Protein AF-A0A1B6I801-F1 (afdb_monomer)

InterPro domains:
  IPR014929 E2 binding [PF08825] (109-192)
  IPR014929 E2 binding [SM01181] (104-193)
  IPR023318 Ubiquitin activating enzyme, alpha domain superfamily [G3DSA:1.10.10.520] (1-39)
  IPR035985 Ubiquitin-activating enzyme-like [SSF69572] (1-185)

Nearest PDB structures (foldseek):
  3dbr-assembly3_D  TM=9.521E-01  e=1.495E-25  Homo sapiens
  3dbl-assembly3_F  TM=9.366E-01  e=3.052E-25  Homo sapiens
  3dbh-assembly4_F  TM=9.337E-01  e=3.367E-24  Homo sapiens
  2nvu-assembly1_B  TM=5.259E-01  e=6.430E-26  Homo sapiens
  1y8x-assembly1_B  TM=9.721E-01  e=3.302E-11  Homo sapiens

Organism: NCBI:txid320908

Solvent-accessible surface area (backbone atoms only — not comparable to full-atom values): 12030 Å² total; per-residue (Å²): 103,79,86,40,68,68,50,48,50,53,52,37,54,55,51,45,57,54,27,56,78,70,75,50,80,85,82,40,67,68,55,46,53,33,62,71,58,65,62,75,91,83,59,70,66,66,54,49,53,53,50,52,54,52,52,50,41,51,51,22,64,76,65,64,78,50,85,62,79,58,86,42,75,48,79,48,67,91,77,67,83,43,74,51,72,50,70,74,79,84,63,76,83,34,84,85,82,34,91,66,77,37,77,45,77,37,78,43,53,71,46,31,45,45,59,55,51,49,48,42,35,69,36,87,89,62,56,33,81,61,65,21,37,31,32,66,49,95,89,38,84,42,78,50,35,38,73,88,44,68,79,51,21,68,74,18,55,70,45,38,76,34,26,36,45,80,74,62,52,51,71,71,36,55,34,40,38,37,32,89,80,41,99,63,71,40,54,29,33,33,37,53,46,54,81,76,60,62,66,63,77,80,107

Sequence (203 aa):
DGDDPNHINWIYEKSFERASQFNISGVTYRLVQGVVKNIIPAVSSTNAVIAAACTTEVFKIATSC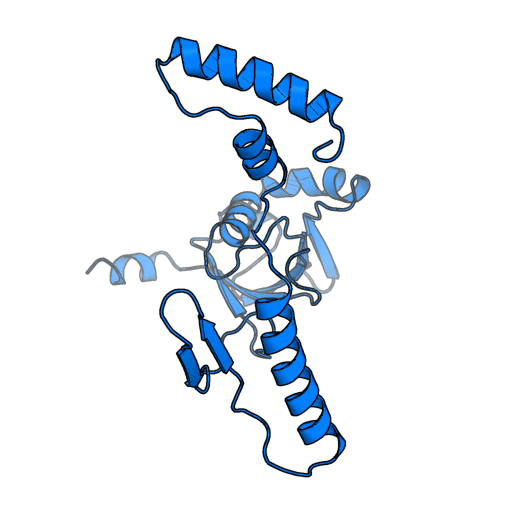CMPINNYMVFNDVDGIYTYTYGAEKKEDCLACSQVPKCLEVSSGEIKLQELIDHLCEDAKYQMRSPGITAIINGKNRTLYLPHVASIEERTRENLKKSLVELGLKSGSEIMVADQTTPSTIVFNLKFKCESDIKMVEA

Foldseek 3Di:
DLPDPVVLVVQLVVVVVVCVVVVHDDRDSVVSSCVVVVDDDDDVVVVVVVVVLVVVQVVCVVPVPDDHAQPDKDWDPPPHTDMDGDRDDDDCQQQAPHPDAAADEDAAQQDFLLVVQVCQCPDPRRVFDGKWKWFQAPNDIDGQADDPDVVRRVVNVVSRGGGNVRVRDDQQTWMWIDGPVYPHTHIHGYHHDDPVVVVVVVD

Mean predicted aligned error: 7.9 Å

Radius of gyration: 24.62 Å; Cα contacts (8 Å, |Δi|>4): 252; chains: 1; bounding box: 50×64×60 Å

Structure (mmCIF, N/CA/C/O backbone):
data_AF-A0A1B6I801-F1
#
_entry.id   AF-A0A1B6I801-F1
#
loop_
_atom_site.group_PDB
_atom_site.id
_atom_site.type_symbol
_atom_site.label_atom_id
_atom_site.label_alt_id
_atom_site.label_comp_id
_atom_site.label_asym_id
_atom_site.label_entity_id
_atom_site.label_seq_id
_atom_site.pdbx_PDB_ins_code
_atom_site.Cartn_x
_atom_site.Cartn_y
_atom_site.Cartn_z
_atom_site.occupancy
_atom_site.B_iso_or_equiv
_atom_site.auth_seq_id
_atom_site.auth_comp_id
_atom_site.auth_asym_id
_atom_site.auth_atom_id
_atom_site.pdbx_PDB_model_num
ATOM 1 N N . ASP A 1 1 ? -8.368 14.976 -13.966 1.00 91.19 1 ASP A N 1
ATOM 2 C CA . ASP A 1 1 ? -8.148 13.563 -14.322 1.00 91.19 1 ASP A CA 1
ATOM 3 C C . ASP A 1 1 ? -6.684 13.392 -14.710 1.00 91.19 1 ASP A C 1
ATOM 5 O O . ASP A 1 1 ? -6.176 14.247 -15.424 1.00 91.19 1 ASP A O 1
ATOM 9 N N . GLY A 1 2 ? -6.005 12.369 -14.187 1.00 93.06 2 GLY A N 1
ATOM 10 C CA . GLY A 1 2 ? -4.599 12.095 -14.490 1.00 93.06 2 GLY A CA 1
ATOM 11 C C . GLY A 1 2 ? -4.377 11.474 -15.874 1.00 93.06 2 GLY A C 1
ATOM 12 O O . GLY A 1 2 ? -3.254 11.503 -16.368 1.00 93.06 2 GLY A O 1
ATOM 13 N N . ASP A 1 3 ? -5.428 10.938 -16.499 1.00 94.44 3 ASP A N 1
ATOM 14 C CA . ASP A 1 3 ? -5.373 10.311 -17.825 1.00 94.44 3 ASP A CA 1
ATOM 15 C C . ASP A 1 3 ? -5.801 11.243 -18.969 1.00 94.44 3 ASP A C 1
ATOM 17 O O . ASP A 1 3 ? -5.616 10.911 -20.139 1.00 94.44 3 ASP A O 1
ATOM 21 N N . ASP A 1 4 ? -6.325 12.428 -18.650 1.00 97.12 4 ASP A N 1
ATOM 22 C CA . ASP A 1 4 ? -6.722 13.431 -19.639 1.00 97.12 4 ASP A CA 1
ATOM 23 C C . ASP A 1 4 ? -5.521 14.314 -20.037 1.00 97.12 4 ASP A C 1
ATOM 25 O O . ASP A 1 4 ? -4.990 15.051 -19.192 1.00 97.12 4 ASP A O 1
ATOM 29 N N . PRO A 1 5 ? -5.107 14.312 -21.320 1.00 96.06 5 PRO A N 1
ATOM 30 C CA . PRO A 1 5 ? -3.990 15.124 -21.793 1.00 96.06 5 PRO A CA 1
ATOM 31 C C . PRO A 1 5 ? -4.165 16.628 -21.547 1.00 96.06 5 PRO A C 1
ATOM 33 O O . PRO A 1 5 ? -3.183 17.316 -21.272 1.00 96.06 5 PRO A O 1
ATOM 36 N N . ASN A 1 6 ? -5.395 17.150 -21.603 1.00 97.25 6 ASN A N 1
ATOM 37 C CA . ASN A 1 6 ? -5.658 18.574 -21.391 1.00 97.25 6 ASN A CA 1
ATOM 38 C C . ASN A 1 6 ? -5.431 18.964 -19.927 1.00 97.25 6 ASN A C 1
ATOM 40 O O . ASN A 1 6 ? -4.827 20.001 -19.647 1.00 97.25 6 ASN A O 1
ATOM 44 N N . HIS A 1 7 ? -5.866 18.116 -18.988 1.00 97.81 7 HIS A N 1
ATOM 45 C CA . HIS A 1 7 ? -5.621 18.328 -17.562 1.00 97.81 7 HIS A CA 1
ATOM 46 C C . HIS A 1 7 ? -4.124 18.285 -17.242 1.00 97.81 7 HIS A C 1
ATOM 48 O O . HIS A 1 7 ? -3.626 19.163 -16.538 1.00 97.81 7 HIS A O 1
ATOM 54 N N . ILE A 1 8 ? -3.390 17.307 -17.783 1.00 97.69 8 ILE A N 1
ATOM 55 C CA . ILE A 1 8 ? -1.941 17.209 -17.562 1.00 97.69 8 ILE A CA 1
ATOM 56 C C . ILE A 1 8 ? -1.204 18.397 -18.185 1.00 97.69 8 ILE A C 1
ATOM 58 O O . ILE A 1 8 ? -0.306 18.944 -17.545 1.00 97.69 8 ILE A O 1
ATOM 62 N N . ASN A 1 9 ? -1.605 18.844 -19.380 1.00 97.50 9 ASN A N 1
ATOM 63 C CA . ASN A 1 9 ? -1.005 20.018 -20.009 1.00 97.50 9 ASN A CA 1
ATOM 64 C C . ASN A 1 9 ? -1.200 21.283 -19.159 1.00 97.50 9 ASN A C 1
ATOM 66 O O . ASN A 1 9 ? -0.238 22.001 -18.895 1.00 97.50 9 ASN A O 1
ATOM 70 N N . TRP A 1 10 ? -2.412 21.507 -18.647 1.00 98.25 10 TRP A N 1
ATOM 71 C CA . TRP A 1 10 ? -2.687 22.640 -17.761 1.00 98.25 10 TRP A CA 1
ATOM 72 C C . TRP A 1 10 ? -1.845 22.597 -16.473 1.00 98.25 10 TRP A C 1
ATOM 74 O O . TRP A 1 10 ? -1.261 23.605 -16.070 1.00 98.25 10 TRP A O 1
ATOM 84 N N . ILE A 1 11 ? -1.727 21.421 -15.838 1.00 97.81 11 ILE A N 1
ATOM 85 C CA . ILE A 1 11 ? -0.894 21.247 -14.635 1.00 97.81 11 ILE A CA 1
ATOM 86 C C . ILE A 1 11 ? 0.580 21.502 -14.961 1.00 97.81 11 ILE A C 1
ATOM 88 O O . ILE A 1 11 ? 1.284 22.118 -14.158 1.00 97.81 11 ILE A O 1
ATOM 92 N N . TYR A 1 12 ? 1.055 21.051 -16.122 1.00 97.88 12 TYR A N 1
ATOM 93 C CA . TYR A 1 12 ? 2.424 21.280 -16.569 1.00 97.88 12 TYR A CA 1
ATOM 94 C C . TYR A 1 12 ? 2.727 22.774 -16.725 1.00 97.88 12 TYR A C 1
ATOM 96 O O . TYR A 1 12 ? 3.699 23.247 -16.135 1.00 97.88 12 TYR A O 1
ATOM 104 N N . GLU A 1 13 ? 1.870 23.524 -17.422 1.00 97.69 13 GLU A N 1
ATOM 105 C CA . GLU A 1 13 ? 2.025 24.974 -17.607 1.00 97.69 13 GLU A CA 1
ATOM 106 C C . GLU A 1 13 ? 2.100 25.709 -16.261 1.00 97.69 13 GLU A C 1
ATOM 108 O O . GLU A 1 13 ? 3.033 26.478 -16.013 1.00 97.69 13 GLU A O 1
ATOM 113 N N . LYS A 1 14 ? 1.181 25.409 -15.334 1.00 98.00 14 LYS A N 1
ATOM 114 C CA . LYS A 1 14 ? 1.164 26.042 -14.005 1.00 98.00 14 LYS A CA 1
ATOM 115 C C . LYS A 1 14 ? 2.324 25.630 -13.112 1.00 98.00 14 LYS A C 1
ATOM 117 O O . LYS A 1 14 ? 2.853 26.462 -12.372 1.00 98.00 14 LYS A O 1
ATOM 122 N N . SER A 1 15 ? 2.771 24.384 -13.216 1.00 97.94 15 SER A N 1
ATOM 123 C CA . SER A 1 15 ? 3.962 23.913 -12.508 1.00 97.94 15 SER A CA 1
ATOM 124 C C . SER A 1 15 ? 5.225 24.600 -13.028 1.00 97.94 15 SER A C 1
ATOM 126 O O . SER A 1 15 ? 6.089 24.959 -12.232 1.00 97.94 15 SER A O 1
ATOM 128 N N . PHE A 1 16 ? 5.325 24.834 -14.340 1.00 97.19 16 PHE A N 1
ATOM 129 C CA . PHE A 1 16 ? 6.456 25.522 -14.962 1.00 97.19 16 PHE A CA 1
ATOM 130 C C . PHE A 1 16 ? 6.517 27.007 -14.576 1.00 97.19 16 PHE A C 1
ATOM 132 O O . PHE A 1 16 ? 7.579 27.499 -14.184 1.00 97.19 16 PHE A O 1
ATOM 139 N N . GLU A 1 17 ? 5.379 27.711 -14.613 1.00 97.44 17 GLU A N 1
ATOM 140 C CA . GLU A 1 17 ? 5.266 29.094 -14.125 1.00 97.44 17 GLU A CA 1
ATOM 141 C C . GLU A 1 17 ? 5.725 29.194 -12.662 1.00 97.44 17 GLU A C 1
ATOM 143 O O . GLU A 1 17 ? 6.560 30.034 -12.314 1.00 97.44 17 GLU A O 1
ATOM 148 N N . ARG A 1 18 ? 5.225 28.297 -11.800 1.00 97.88 18 ARG A N 1
ATOM 149 C CA . ARG A 1 18 ? 5.587 28.265 -10.380 1.00 97.88 18 ARG A CA 1
ATOM 150 C C . ARG A 1 18 ? 7.061 27.941 -10.168 1.00 97.88 18 ARG A C 1
ATOM 152 O O . ARG A 1 18 ? 7.699 28.591 -9.352 1.00 97.88 18 ARG A O 1
ATOM 159 N N . ALA A 1 19 ? 7.613 26.968 -10.883 1.00 97.75 19 ALA A N 1
ATOM 160 C CA . ALA A 1 19 ? 9.020 26.602 -10.760 1.00 97.75 19 ALA A CA 1
ATOM 161 C C . ALA A 1 19 ? 9.943 27.760 -11.172 1.00 97.75 19 ALA A C 1
ATOM 163 O O . ALA A 1 19 ? 10.919 28.043 -10.478 1.00 97.75 19 ALA A O 1
ATOM 164 N N . SER A 1 20 ? 9.568 28.502 -12.217 1.00 96.69 20 SER A N 1
ATOM 165 C CA . SER A 1 20 ? 10.300 29.684 -12.687 1.00 96.69 20 SER A CA 1
ATOM 166 C C . SER A 1 20 ? 10.363 30.793 -11.631 1.00 96.69 20 SER A C 1
ATOM 168 O O . SER A 1 20 ? 11.413 31.400 -11.450 1.00 96.69 20 SER A O 1
ATOM 170 N N . GLN A 1 21 ? 9.285 31.016 -10.868 1.00 98.06 21 GLN A N 1
ATOM 171 C CA . GLN A 1 21 ? 9.270 31.994 -9.765 1.00 98.06 21 GLN A CA 1
ATOM 172 C C . GLN A 1 21 ? 10.292 31.677 -8.658 1.00 98.06 21 GLN A C 1
ATOM 174 O O . GLN A 1 21 ? 10.741 32.585 -7.964 1.00 98.06 21 GLN A O 1
ATOM 179 N N . PHE A 1 22 ? 10.647 30.401 -8.483 1.00 97.94 22 PHE A N 1
ATOM 180 C CA . PHE A 1 22 ? 11.567 29.925 -7.443 1.00 97.94 22 PHE A CA 1
ATOM 181 C C . PHE A 1 22 ? 12.919 29.485 -8.016 1.00 97.94 22 PHE A C 1
ATOM 183 O O . PHE A 1 22 ? 13.723 28.909 -7.288 1.00 97.94 22 PHE A O 1
ATOM 190 N N . ASN A 1 23 ? 1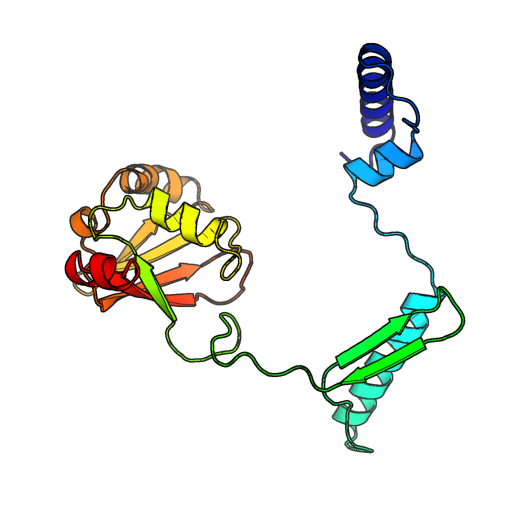3.185 29.753 -9.302 1.00 97.25 23 ASN A N 1
ATOM 191 C CA . ASN A 1 23 ? 14.389 29.310 -10.012 1.00 97.25 23 ASN A CA 1
ATOM 192 C C . ASN A 1 23 ? 14.630 27.787 -9.928 1.00 97.25 23 ASN A C 1
ATOM 194 O O . ASN A 1 23 ? 15.768 27.331 -9.832 1.00 97.25 23 ASN A O 1
ATOM 198 N N . ILE A 1 24 ? 13.557 26.991 -9.969 1.00 97.81 24 ILE A N 1
ATOM 199 C CA . ILE A 1 24 ? 13.615 25.525 -9.982 1.00 97.81 24 ILE A CA 1
ATOM 200 C C . ILE A 1 24 ? 13.570 25.046 -11.437 1.00 97.81 24 ILE A C 1
ATOM 202 O O . ILE A 1 24 ? 12.643 25.366 -12.180 1.00 97.81 24 ILE A O 1
ATOM 206 N N . SER A 1 25 ? 14.565 24.264 -11.851 1.00 96.19 25 SER A N 1
ATOM 207 C CA . SER A 1 25 ? 14.645 23.662 -13.187 1.00 96.19 25 SER A CA 1
ATOM 208 C C . SER A 1 25 ? 14.201 22.191 -13.179 1.00 96.19 25 SER A C 1
ATOM 210 O O . SER A 1 25 ? 14.003 21.586 -12.128 1.00 96.19 25 SER A O 1
ATOM 212 N N . GLY A 1 26 ? 14.019 21.601 -14.366 1.00 95.25 26 GLY A N 1
ATOM 213 C CA . GLY A 1 26 ? 13.717 20.168 -14.512 1.00 95.25 26 GLY A CA 1
ATOM 214 C C . GLY A 1 26 ? 12.230 19.800 -14.574 1.00 95.25 26 GLY A C 1
ATOM 215 O O . GLY A 1 26 ? 11.903 18.617 -14.675 1.00 95.25 26 GLY A O 1
ATOM 216 N N . VAL A 1 27 ? 11.318 20.779 -14.578 1.00 97.00 27 VAL A N 1
ATOM 217 C CA . VAL A 1 27 ? 9.890 20.522 -14.823 1.00 97.00 27 VAL A CA 1
ATOM 218 C C . VAL A 1 27 ? 9.691 20.109 -16.281 1.00 97.00 27 VAL A C 1
ATOM 220 O O . VAL A 1 27 ? 9.901 20.898 -17.197 1.00 97.00 27 VAL A O 1
ATOM 223 N N . THR A 1 28 ? 9.275 18.863 -16.500 1.00 97.25 28 THR A N 1
ATOM 224 C CA . THR A 1 28 ? 8.958 18.313 -17.827 1.00 97.25 28 THR A CA 1
ATOM 225 C C . THR A 1 28 ? 7.565 17.701 -17.821 1.00 97.25 28 THR A C 1
ATOM 227 O O . THR A 1 28 ? 7.094 17.248 -16.778 1.00 97.25 28 THR A O 1
ATOM 230 N N . TYR A 1 29 ? 6.921 17.614 -18.988 1.00 96.81 29 TYR A N 1
ATOM 231 C CA . TYR A 1 29 ? 5.619 16.951 -19.122 1.00 96.81 29 TYR A CA 1
ATOM 232 C C . TYR A 1 29 ? 5.649 15.509 -18.581 1.00 96.81 29 TYR A C 1
ATOM 234 O O . TYR A 1 29 ? 4.765 15.102 -17.832 1.00 96.81 29 TYR A O 1
ATOM 242 N N . ARG A 1 30 ? 6.721 14.753 -18.876 1.00 97.12 30 ARG A N 1
ATOM 243 C CA . ARG A 1 30 ? 6.923 13.386 -18.363 1.00 97.12 30 ARG A CA 1
ATOM 244 C C . ARG A 1 30 ? 7.013 13.347 -16.835 1.00 97.12 30 ARG A C 1
ATOM 246 O O . ARG A 1 30 ? 6.431 12.450 -16.231 1.00 97.12 30 ARG A O 1
ATOM 253 N N . LEU A 1 31 ? 7.728 14.291 -16.218 1.00 97.31 31 LEU A N 1
ATOM 254 C CA . LEU A 1 31 ? 7.821 14.384 -14.760 1.00 97.31 31 LEU A CA 1
ATOM 255 C C . LEU A 1 31 ? 6.457 14.716 -14.146 1.00 97.31 31 LEU A C 1
ATOM 257 O O . LEU A 1 31 ? 6.049 14.051 -13.202 1.00 97.31 31 LEU A O 1
ATOM 261 N N . VAL A 1 32 ? 5.729 15.681 -14.713 1.00 97.44 32 VAL A N 1
ATOM 262 C CA . VAL A 1 32 ? 4.384 16.057 -14.246 1.00 97.44 32 VAL A CA 1
ATOM 263 C C . VAL A 1 32 ? 3.423 14.877 -14.345 1.00 97.44 32 VAL A C 1
ATOM 265 O O . VAL A 1 32 ? 2.743 14.567 -13.373 1.00 97.44 32 VAL A O 1
ATOM 268 N N . GLN A 1 33 ? 3.420 14.158 -15.468 1.00 96.69 33 GLN A N 1
ATOM 269 C CA . GLN A 1 33 ? 2.613 12.949 -15.622 1.00 96.69 33 GLN A CA 1
ATOM 270 C C . GLN A 1 33 ? 3.004 11.872 -14.595 1.00 96.69 33 GLN A C 1
ATOM 272 O O . GLN A 1 33 ? 2.133 11.233 -14.006 1.00 96.69 33 GLN A O 1
ATOM 277 N N . GLY A 1 34 ? 4.309 11.693 -14.357 1.00 96.88 34 GLY A N 1
ATOM 278 C CA . GLY A 1 34 ? 4.845 10.786 -13.342 1.00 96.88 34 GLY A CA 1
ATOM 279 C C . GLY A 1 34 ? 4.356 11.114 -11.932 1.00 96.88 34 GLY A C 1
ATOM 280 O O . GLY A 1 34 ? 3.891 10.219 -11.232 1.00 96.88 34 GLY A O 1
ATOM 281 N N . VAL A 1 35 ? 4.404 12.393 -11.553 1.00 97.12 35 VAL A N 1
ATOM 282 C CA . VAL A 1 35 ? 3.977 12.897 -10.240 1.00 97.12 35 VAL A CA 1
ATOM 283 C C . VAL A 1 35 ? 2.460 12.804 -10.070 1.00 97.12 35 VAL A C 1
ATOM 285 O O . VAL A 1 35 ? 1.997 12.264 -9.072 1.00 97.12 35 VAL A O 1
ATOM 288 N N . VAL A 1 36 ? 1.670 13.273 -11.042 1.00 97.25 36 VAL A N 1
ATOM 289 C CA . VAL A 1 36 ? 0.197 13.295 -10.940 1.00 97.25 36 VAL A CA 1
ATOM 290 C C . VAL A 1 36 ? -0.382 11.885 -10.831 1.00 97.25 36 VAL A C 1
ATOM 292 O O . VAL A 1 36 ? -1.312 11.657 -10.060 1.00 97.25 36 VAL A O 1
ATOM 295 N N . LYS A 1 37 ? 0.162 10.930 -11.593 1.00 96.62 37 LYS A N 1
ATOM 296 C CA . LYS A 1 37 ? -0.338 9.550 -11.627 1.00 96.62 37 LYS A CA 1
ATOM 297 C C . LYS A 1 37 ? 0.386 8.601 -10.668 1.00 96.62 37 LYS A C 1
ATOM 299 O O . LYS A 1 37 ? 0.028 7.428 -10.635 1.00 96.62 37 LYS A O 1
ATOM 304 N N . ASN A 1 38 ? 1.405 9.064 -9.939 1.00 96.62 38 ASN A N 1
ATOM 305 C CA . ASN A 1 38 ? 2.316 8.207 -9.169 1.00 96.62 38 ASN A CA 1
ATOM 306 C C . ASN A 1 38 ? 2.833 7.010 -10.000 1.00 96.62 38 ASN A C 1
ATOM 308 O O . ASN A 1 38 ? 2.726 5.855 -9.589 1.00 96.62 38 ASN A O 1
ATOM 312 N N . ILE A 1 39 ? 3.336 7.274 -11.215 1.00 96.62 39 ILE A N 1
ATOM 313 C CA . ILE A 1 39 ? 3.738 6.219 -12.164 1.00 96.62 39 ILE A CA 1
ATOM 314 C C . ILE A 1 39 ? 4.898 5.396 -11.595 1.00 96.62 39 ILE A C 1
ATOM 316 O O . ILE A 1 39 ? 5.977 5.932 -11.347 1.00 96.62 39 ILE A O 1
ATOM 320 N N . ILE A 1 40 ? 4.706 4.079 -11.510 1.00 96.25 40 ILE A N 1
ATOM 321 C CA . ILE A 1 40 ? 5.773 3.102 -11.267 1.00 96.25 40 ILE A CA 1
ATOM 322 C C . ILE A 1 40 ? 6.307 2.637 -12.634 1.00 96.25 40 ILE A C 1
ATOM 324 O O . ILE A 1 40 ? 5.529 2.098 -13.427 1.00 96.25 40 ILE A O 1
ATOM 328 N N . PRO A 1 41 ? 7.597 2.852 -12.963 1.00 96.12 41 PRO A N 1
ATOM 329 C CA . PRO A 1 41 ?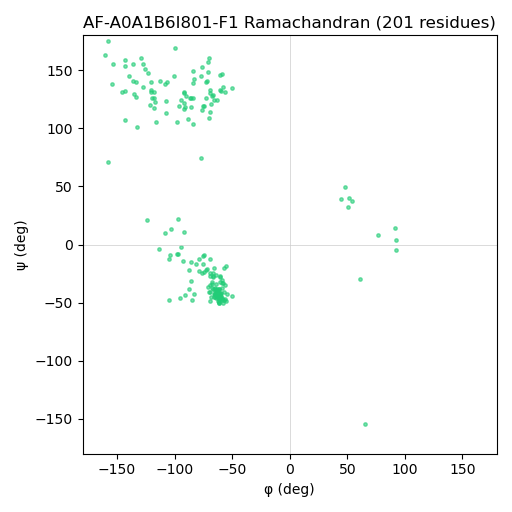 8.182 2.342 -14.200 1.00 96.12 41 PRO A CA 1
ATOM 330 C C . PRO A 1 41 ? 8.061 0.817 -14.287 1.00 96.12 41 PRO A C 1
ATOM 332 O O . PRO A 1 41 ? 8.342 0.119 -13.316 1.00 96.12 41 PRO A O 1
ATOM 335 N N . ALA A 1 42 ? 7.668 0.300 -15.451 1.00 95.50 42 ALA A N 1
ATOM 336 C CA . ALA A 1 42 ? 7.430 -1.126 -15.648 1.00 95.50 42 ALA A CA 1
ATOM 337 C C . ALA A 1 42 ? 7.944 -1.605 -17.011 1.00 95.50 42 ALA A C 1
ATOM 339 O O . ALA A 1 42 ? 7.851 -0.889 -18.010 1.00 95.50 42 ALA A O 1
ATOM 340 N N . VAL A 1 43 ? 8.448 -2.840 -17.043 1.00 96.88 43 VAL A N 1
ATOM 341 C CA . VAL A 1 43 ? 8.898 -3.555 -18.247 1.00 96.88 43 VAL A CA 1
ATOM 342 C C . VAL A 1 43 ? 8.400 -5.002 -18.212 1.00 96.88 43 VAL A C 1
ATOM 344 O O . VAL A 1 43 ? 8.118 -5.553 -17.147 1.00 96.88 43 VAL A O 1
ATOM 347 N N . SER A 1 44 ? 8.262 -5.634 -19.381 1.00 97.75 44 SER A N 1
ATOM 348 C CA . SER A 1 44 ? 7.685 -6.982 -19.480 1.00 97.75 44 SER A CA 1
ATOM 349 C C . SER A 1 44 ? 8.554 -8.070 -18.846 1.00 97.75 44 SER A C 1
ATOM 351 O O . SER A 1 44 ? 8.009 -9.032 -18.311 1.00 97.75 44 SER A O 1
ATOM 353 N N . SER A 1 45 ? 9.881 -7.924 -18.874 1.00 97.50 45 SER A N 1
ATOM 354 C CA . SER A 1 45 ? 10.835 -8.912 -18.356 1.00 97.50 45 SER A CA 1
ATOM 355 C C . SER A 1 45 ? 10.660 -9.160 -16.857 1.00 97.50 45 SER A C 1
ATOM 357 O O . SER A 1 45 ? 10.486 -10.306 -16.451 1.00 97.50 45 SER A O 1
ATOM 359 N N . THR A 1 46 ? 10.622 -8.101 -16.043 1.00 97.69 46 THR A N 1
ATOM 360 C CA . THR A 1 46 ? 10.437 -8.204 -14.587 1.00 97.69 46 THR A CA 1
ATOM 361 C C . THR A 1 46 ? 9.102 -8.872 -14.250 1.00 97.69 46 THR A C 1
ATOM 363 O O . THR A 1 46 ? 9.053 -9.791 -13.435 1.00 97.69 46 THR A O 1
ATOM 366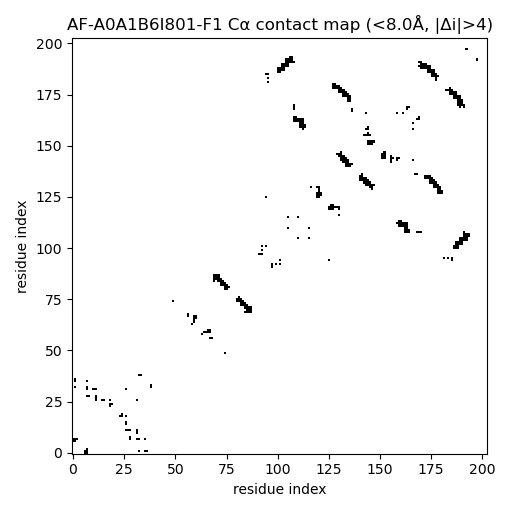 N N . ASN A 1 47 ? 8.024 -8.491 -14.946 1.00 98.00 47 ASN A N 1
ATOM 367 C CA . ASN A 1 47 ? 6.709 -9.111 -14.765 1.00 98.00 47 ASN A CA 1
ATOM 368 C C . ASN A 1 47 ? 6.709 -10.595 -15.157 1.00 98.00 47 ASN A C 1
ATOM 370 O O . ASN A 1 47 ? 6.091 -11.405 -14.469 1.00 98.00 47 ASN A O 1
ATOM 374 N N . ALA A 1 48 ? 7.412 -10.967 -16.230 1.00 98.38 48 ALA A N 1
ATOM 375 C CA . ALA A 1 48 ? 7.518 -12.354 -16.670 1.00 98.38 48 ALA A CA 1
ATOM 376 C C . ALA A 1 48 ? 8.262 -13.230 -15.649 1.00 98.38 48 ALA A C 1
ATOM 378 O O . ALA A 1 48 ? 7.802 -14.332 -15.355 1.00 98.38 48 ALA A O 1
ATOM 379 N N . VAL A 1 49 ? 9.364 -12.739 -15.069 1.00 98.06 49 VAL A N 1
ATOM 380 C CA . VAL A 1 49 ? 10.129 -13.472 -14.044 1.00 98.06 49 VAL A CA 1
ATOM 381 C C . VAL A 1 49 ? 9.280 -13.722 -12.796 1.00 98.06 49 VAL A C 1
ATOM 383 O O . VAL A 1 49 ? 9.187 -14.861 -12.334 1.00 98.06 49 VAL A O 1
ATOM 386 N N . ILE A 1 50 ? 8.609 -12.688 -12.279 1.00 98.19 50 ILE A N 1
ATOM 387 C CA . ILE A 1 50 ? 7.753 -12.822 -11.092 1.00 98.19 50 ILE A CA 1
ATOM 388 C C . ILE A 1 50 ? 6.552 -13.733 -11.378 1.00 98.19 50 ILE A C 1
ATOM 390 O O . ILE A 1 50 ? 6.260 -14.630 -10.588 1.00 98.19 50 ILE A O 1
ATOM 394 N N . ALA A 1 51 ? 5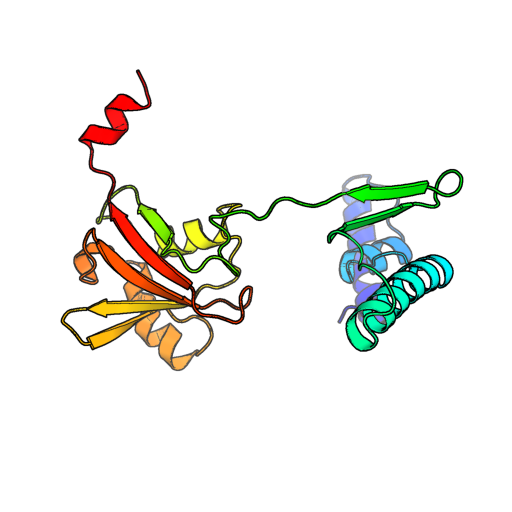.894 -13.578 -12.531 1.00 98.50 51 ALA A N 1
ATOM 395 C CA . ALA A 1 51 ? 4.769 -14.430 -12.913 1.00 98.50 51 ALA A CA 1
ATOM 396 C C . ALA A 1 51 ? 5.174 -15.906 -13.057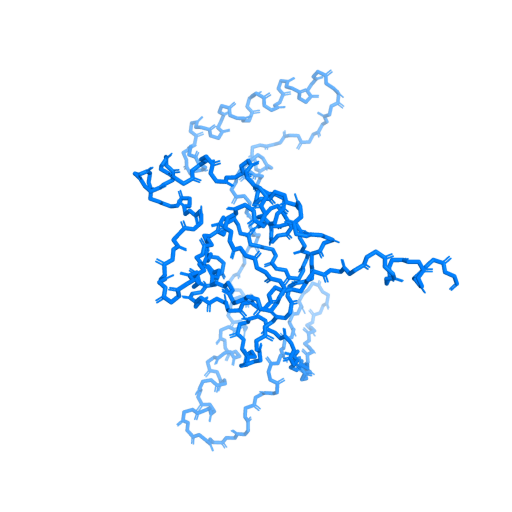 1.00 98.50 51 ALA A C 1
ATOM 398 O O . ALA A 1 51 ? 4.427 -16.792 -12.631 1.00 98.50 51 ALA A O 1
ATOM 399 N N . ALA A 1 52 ? 6.358 -16.185 -13.613 1.00 98.50 52 ALA A N 1
ATOM 400 C CA . ALA A 1 52 ? 6.892 -17.539 -13.720 1.00 98.50 52 ALA A CA 1
ATOM 401 C C . ALA A 1 52 ? 7.144 -18.165 -12.338 1.00 98.50 52 ALA A C 1
ATOM 403 O O . ALA A 1 52 ? 6.750 -19.312 -12.109 1.00 98.50 52 ALA A O 1
ATOM 404 N N . ALA A 1 53 ? 7.730 -17.410 -11.401 1.00 97.69 53 ALA A N 1
ATOM 405 C CA . ALA A 1 53 ? 7.932 -17.859 -10.025 1.00 97.69 53 ALA A CA 1
ATOM 406 C C . ALA A 1 53 ? 6.590 -18.153 -9.328 1.00 97.69 53 ALA A C 1
ATOM 408 O O . ALA A 1 53 ? 6.392 -19.259 -8.827 1.00 97.69 53 ALA A O 1
ATOM 409 N N . CYS A 1 54 ? 5.625 -17.227 -9.381 1.00 98.25 54 CYS A N 1
ATOM 410 C CA . CYS A 1 54 ? 4.298 -17.427 -8.791 1.00 98.25 54 CYS A CA 1
ATOM 411 C C . CYS A 1 54 ? 3.571 -18.645 -9.380 1.00 98.25 54 CYS A C 1
ATOM 413 O O . CYS A 1 54 ? 3.036 -19.463 -8.635 1.00 98.25 54 CYS A O 1
ATOM 415 N N . THR A 1 55 ? 3.574 -18.798 -10.706 1.00 98.44 55 THR A N 1
ATOM 416 C CA . THR A 1 55 ? 2.902 -19.922 -11.383 1.00 98.44 55 THR A CA 1
ATOM 417 C C . THR A 1 55 ? 3.543 -21.257 -11.014 1.00 98.44 55 THR A C 1
ATOM 419 O O . THR A 1 55 ? 2.844 -22.247 -10.805 1.00 98.44 55 THR A O 1
ATOM 422 N N . THR A 1 56 ? 4.870 -21.276 -10.877 1.00 98.12 56 THR A N 1
ATOM 423 C CA . THR A 1 56 ? 5.605 -22.454 -10.414 1.00 98.12 56 THR A CA 1
ATOM 424 C C . THR A 1 56 ? 5.168 -22.845 -9.003 1.00 98.12 56 THR A C 1
ATOM 426 O O . THR A 1 56 ? 4.841 -24.005 -8.778 1.00 98.12 56 THR A O 1
ATOM 429 N N . GLU A 1 57 ? 5.079 -21.899 -8.064 1.00 98.19 57 GLU A N 1
ATOM 430 C CA . GLU A 1 57 ? 4.619 -22.185 -6.696 1.00 98.19 57 GLU A CA 1
ATOM 431 C C . GLU A 1 57 ? 3.156 -22.644 -6.643 1.00 98.19 57 GLU A C 1
ATOM 433 O O . GLU A 1 57 ? 2.833 -23.587 -5.921 1.00 98.19 57 GLU A O 1
ATOM 438 N N . VAL A 1 58 ? 2.278 -22.062 -7.467 1.00 98.38 58 VAL A N 1
ATOM 439 C CA . VAL A 1 58 ? 0.889 -22.530 -7.612 1.00 98.38 58 VAL A CA 1
ATOM 440 C C . VAL A 1 58 ? 0.850 -23.982 -8.087 1.00 98.38 58 VAL A C 1
ATOM 442 O O . VAL A 1 58 ? 0.109 -24.788 -7.526 1.00 98.38 58 VAL A O 1
ATOM 445 N N . PHE A 1 59 ? 1.669 -24.342 -9.079 1.00 98.44 59 PHE A N 1
ATOM 446 C CA . PHE A 1 59 ? 1.758 -25.716 -9.566 1.00 98.44 59 PHE A CA 1
ATOM 447 C C . PHE A 1 59 ? 2.236 -26.674 -8.468 1.00 98.44 59 PHE A C 1
ATOM 449 O O . PHE A 1 59 ? 1.598 -27.700 -8.236 1.00 98.44 59 PHE A O 1
ATOM 456 N N . LYS A 1 60 ? 3.297 -26.311 -7.732 1.00 98.31 60 LYS A N 1
ATOM 457 C CA . LYS A 1 60 ? 3.809 -27.105 -6.602 1.00 98.31 60 LYS A CA 1
ATOM 458 C C . LYS A 1 60 ? 2.739 -27.360 -5.546 1.00 98.31 60 LYS A C 1
ATOM 460 O O . LYS A 1 60 ? 2.573 -28.501 -5.126 1.00 98.31 60 LYS A O 1
ATOM 465 N N . ILE A 1 61 ? 1.999 -26.322 -5.153 1.00 98.25 61 ILE A N 1
ATOM 466 C CA . ILE A 1 61 ? 0.917 -26.416 -4.164 1.00 98.25 61 ILE A CA 1
ATOM 467 C C . ILE A 1 61 ? -0.217 -27.308 -4.685 1.00 98.25 61 ILE A C 1
ATOM 469 O O . ILE A 1 61 ? -0.682 -28.190 -3.967 1.00 98.25 61 ILE A O 1
ATOM 473 N N . ALA A 1 62 ? -0.645 -27.114 -5.935 1.00 98.38 62 ALA A N 1
ATOM 474 C CA . ALA A 1 62 ? -1.773 -27.840 -6.514 1.00 98.38 62 ALA A CA 1
ATOM 475 C C . ALA A 1 62 ? -1.491 -29.337 -6.706 1.00 98.38 62 ALA A C 1
ATOM 477 O O . ALA A 1 62 ? -2.385 -30.160 -6.517 1.00 98.38 62 ALA A O 1
ATOM 478 N N . THR A 1 63 ? -0.263 -29.702 -7.085 1.00 98.19 63 THR A N 1
ATOM 479 C CA . THR A 1 63 ? 0.085 -31.097 -7.398 1.00 98.19 63 THR A CA 1
ATOM 480 C C . THR A 1 63 ? 0.878 -31.789 -6.298 1.00 98.19 63 THR A C 1
ATOM 482 O O . THR A 1 63 ? 1.136 -32.984 -6.412 1.00 98.19 63 THR A O 1
ATOM 485 N N . SER A 1 64 ? 1.328 -31.056 -5.274 1.00 97.75 64 SER A N 1
ATOM 486 C CA . SER A 1 64 ? 2.250 -31.556 -4.241 1.00 97.75 64 SER A CA 1
ATOM 487 C C . SER A 1 64 ? 3.502 -32.237 -4.824 1.00 97.75 64 SER A C 1
ATOM 489 O O . SER A 1 64 ? 4.024 -33.189 -4.251 1.00 97.75 64 SER A O 1
ATOM 491 N N . CYS A 1 65 ? 3.980 -31.785 -5.994 1.00 97.75 65 CYS A N 1
ATOM 492 C CA . CYS A 1 65 ? 5.087 -32.449 -6.699 1.00 97.75 65 CYS A CA 1
ATOM 493 C C . CYS A 1 65 ? 6.458 -32.160 -6.068 1.00 97.75 65 CYS A C 1
ATOM 495 O O . CYS A 1 65 ? 7.387 -32.951 -6.221 1.00 97.75 65 CYS A O 1
ATOM 497 N N . CYS A 1 66 ? 6.586 -31.043 -5.350 1.00 96.00 66 CYS A N 1
ATOM 498 C CA . CYS A 1 66 ? 7.736 -30.711 -4.519 1.00 96.00 66 CYS A CA 1
ATOM 499 C C . CYS A 1 66 ? 7.353 -29.678 -3.449 1.00 96.00 66 CYS A C 1
ATOM 501 O O . CYS A 1 66 ? 6.226 -29.181 -3.418 1.00 96.00 66 CYS A O 1
ATOM 503 N N . MET A 1 67 ? 8.295 -29.370 -2.554 1.00 96.56 67 MET A N 1
ATOM 504 C CA . MET A 1 67 ? 8.078 -28.393 -1.487 1.00 96.56 67 MET A CA 1
ATOM 505 C C . MET A 1 67 ? 7.963 -26.967 -2.057 1.00 96.56 67 MET A C 1
ATOM 507 O O . MET A 1 67 ? 8.812 -26.573 -2.868 1.00 96.56 67 MET A O 1
ATOM 511 N N . PRO A 1 68 ? 6.954 -26.183 -1.634 1.00 96.81 68 PRO A N 1
ATOM 512 C CA . PRO A 1 68 ? 6.841 -24.781 -2.012 1.00 96.81 68 PRO A CA 1
ATOM 513 C C . PRO A 1 68 ? 7.933 -23.928 -1.349 1.00 96.81 68 PRO A C 1
ATOM 515 O O . PRO A 1 68 ? 8.541 -24.324 -0.351 1.00 96.81 68 PRO A O 1
ATOM 518 N N . ILE A 1 69 ? 8.179 -22.744 -1.905 1.00 95.75 69 ILE A N 1
ATOM 519 C CA . ILE A 1 69 ? 9.116 -21.759 -1.363 1.00 95.75 69 ILE A CA 1
ATOM 520 C C . ILE A 1 69 ? 8.698 -21.313 0.045 1.00 95.75 69 ILE A C 1
ATOM 522 O O . ILE A 1 69 ? 7.514 -21.175 0.357 1.00 95.75 69 ILE A O 1
ATOM 526 N N . ASN A 1 70 ? 9.686 -21.033 0.897 1.00 93.94 70 ASN A N 1
ATOM 527 C CA . ASN A 1 70 ? 9.461 -20.489 2.231 1.00 93.94 70 ASN A CA 1
ATOM 528 C C . ASN A 1 70 ? 9.137 -18.983 2.170 1.00 93.94 70 ASN A C 1
ATOM 530 O O . ASN A 1 70 ? 9.978 -18.153 2.480 1.00 93.94 70 ASN A O 1
ATOM 534 N N . ASN A 1 71 ? 7.918 -18.669 1.733 1.00 94.38 71 ASN A N 1
ATOM 535 C CA . ASN A 1 71 ? 7.192 -17.392 1.778 1.00 94.38 71 ASN A CA 1
ATOM 536 C C . ASN A 1 71 ? 7.751 -16.135 1.067 1.00 94.38 71 ASN A C 1
ATOM 538 O O . ASN A 1 71 ? 6.921 -15.337 0.632 1.00 94.38 71 ASN A O 1
ATOM 542 N N . TYR A 1 72 ? 9.064 -15.936 0.897 1.00 97.62 72 TYR A N 1
ATOM 543 C CA . TYR A 1 72 ? 9.586 -14.695 0.302 1.00 97.62 72 TYR A CA 1
ATOM 544 C C . TYR A 1 72 ? 10.702 -14.914 -0.726 1.00 97.62 72 TYR A C 1
ATOM 546 O O . TYR A 1 72 ? 11.605 -15.736 -0.552 1.00 97.62 72 TYR A O 1
ATOM 554 N N . MET A 1 73 ? 10.656 -14.114 -1.795 1.00 97.38 73 MET A N 1
ATOM 555 C CA . MET A 1 73 ? 11.681 -14.018 -2.833 1.00 97.38 73 MET A CA 1
ATOM 556 C C . MET A 1 73 ? 11.815 -12.566 -3.298 1.00 97.38 73 MET A C 1
ATOM 558 O O . MET A 1 73 ? 10.824 -11.912 -3.612 1.00 97.38 73 MET A O 1
ATOM 562 N N . VAL A 1 74 ? 13.049 -12.080 -3.381 1.00 97.44 74 VAL A N 1
ATOM 563 C CA . VAL A 1 74 ? 13.420 -10.798 -3.990 1.00 97.44 74 VAL A CA 1
ATOM 564 C C . VAL A 1 74 ? 14.107 -11.074 -5.322 1.00 97.44 74 VAL A C 1
ATOM 566 O O . VAL A 1 74 ? 14.916 -11.997 -5.414 1.00 97.44 74 VAL A O 1
ATOM 569 N N . PHE A 1 75 ? 13.808 -10.260 -6.333 1.00 97.75 75 PHE A N 1
ATOM 570 C CA . PHE A 1 75 ? 14.459 -10.259 -7.642 1.00 97.75 75 PHE A CA 1
ATOM 571 C C . PHE A 1 75 ? 14.940 -8.841 -7.968 1.00 97.75 75 PHE A C 1
ATOM 573 O O . PHE A 1 75 ? 14.202 -7.879 -7.757 1.00 97.75 75 PHE A O 1
ATOM 580 N N . ASN A 1 76 ? 16.166 -8.716 -8.471 1.00 97.56 76 ASN A N 1
ATOM 581 C CA . ASN A 1 76 ? 16.744 -7.461 -8.941 1.00 97.56 76 ASN A CA 1
ATOM 582 C C . ASN A 1 76 ? 17.661 -7.739 -10.141 1.00 97.56 76 ASN A C 1
ATOM 584 O O . ASN A 1 76 ? 18.500 -8.637 -10.075 1.00 97.56 76 ASN A O 1
ATOM 588 N N . ASP A 1 77 ? 17.500 -6.971 -11.217 1.00 96.75 77 ASP A N 1
ATOM 589 C CA . ASP A 1 77 ? 18.270 -7.074 -12.459 1.00 96.75 77 ASP A CA 1
ATOM 590 C C . ASP A 1 77 ? 18.962 -5.760 -12.878 1.00 96.75 77 ASP A C 1
ATOM 592 O O . ASP A 1 77 ? 19.308 -5.579 -14.045 1.00 96.75 77 ASP A O 1
ATOM 596 N N . VAL A 1 78 ? 19.179 -4.828 -11.938 1.00 95.75 78 VAL A N 1
ATOM 597 C CA . VAL A 1 78 ? 19.893 -3.563 -12.207 1.00 95.75 78 VAL A CA 1
ATOM 598 C C . VAL A 1 78 ? 21.385 -3.792 -12.473 1.00 95.75 78 VAL A C 1
ATOM 600 O O . VAL A 1 78 ? 21.949 -3.153 -13.360 1.00 95.75 78 VAL A O 1
ATOM 603 N N . ASP A 1 79 ? 22.021 -4.690 -11.717 1.00 95.19 79 ASP A N 1
ATOM 604 C CA . ASP A 1 79 ? 23.423 -5.087 -11.892 1.00 95.19 79 ASP A CA 1
ATOM 605 C C . ASP A 1 79 ? 23.537 -6.616 -11.861 1.00 95.19 79 ASP A C 1
ATOM 607 O O . ASP A 1 79 ? 23.447 -7.254 -10.809 1.00 95.19 79 ASP A O 1
ATOM 611 N N . GLY A 1 80 ? 23.662 -7.215 -13.047 1.00 95.56 80 GLY A N 1
ATOM 612 C CA . GLY A 1 80 ? 23.544 -8.661 -13.219 1.00 95.56 80 GLY A CA 1
ATOM 613 C C . GLY A 1 80 ? 22.136 -9.173 -12.897 1.00 95.56 80 GLY A C 1
ATOM 614 O O . GLY A 1 80 ? 21.158 -8.447 -13.023 1.00 95.56 80 GLY A O 1
ATOM 615 N N . ILE A 1 81 ? 22.027 -10.446 -12.510 1.00 96.88 81 ILE A N 1
ATOM 616 C CA . ILE A 1 81 ? 20.766 -11.047 -12.053 1.00 96.88 81 ILE A CA 1
ATOM 617 C C . ILE A 1 81 ? 20.956 -11.480 -10.606 1.00 96.88 81 ILE A C 1
ATOM 619 O O . ILE A 1 81 ? 21.772 -12.356 -10.316 1.00 96.88 81 ILE A O 1
ATOM 623 N N . TYR A 1 82 ? 20.178 -10.886 -9.709 1.00 97.69 82 TYR A N 1
ATOM 624 C CA . TYR A 1 82 ? 20.205 -11.177 -8.287 1.00 97.69 82 TYR A CA 1
ATOM 625 C C . TYR A 1 82 ? 18.846 -11.676 -7.806 1.00 97.69 82 TYR A C 1
ATOM 627 O O . TYR A 1 82 ? 17.804 -11.064 -8.048 1.00 97.69 82 TYR A O 1
ATOM 635 N N . THR A 1 83 ? 18.870 -12.781 -7.064 1.00 97.19 83 THR A N 1
ATOM 636 C CA . THR A 1 83 ? 17.701 -13.309 -6.363 1.00 97.19 83 THR A CA 1
ATOM 637 C C . THR A 1 83 ? 18.059 -13.690 -4.940 1.00 97.19 83 THR A C 1
ATOM 639 O O . THR A 1 83 ? 19.097 -14.312 -4.714 1.00 97.19 83 THR A O 1
ATOM 642 N N . TYR A 1 84 ? 17.170 -13.393 -3.997 1.00 96.69 84 TYR A N 1
ATOM 643 C CA . TYR A 1 84 ? 17.334 -13.772 -2.598 1.00 96.69 84 TYR A CA 1
ATOM 644 C C . TYR A 1 84 ? 16.033 -14.325 -2.032 1.00 96.69 84 TYR A C 1
ATOM 646 O O . TYR A 1 84 ? 14.980 -13.708 -2.172 1.00 96.69 84 TYR A O 1
ATOM 654 N N . THR A 1 85 ? 16.107 -15.489 -1.393 1.00 96.94 85 THR A N 1
ATOM 655 C CA . THR A 1 85 ? 14.958 -16.180 -0.800 1.00 96.94 85 THR A CA 1
ATOM 656 C C . THR A 1 85 ? 15.188 -16.370 0.687 1.00 96.94 85 THR A C 1
ATOM 658 O O . THR A 1 85 ? 16.253 -16.847 1.086 1.00 96.94 85 THR A O 1
ATOM 661 N N . TYR A 1 86 ? 14.194 -16.045 1.503 1.00 95.69 86 TYR A N 1
ATOM 662 C CA . TYR A 1 86 ? 14.256 -16.190 2.954 1.00 95.69 86 TYR A CA 1
ATOM 663 C C . TYR A 1 86 ? 12.848 -16.373 3.520 1.00 95.69 86 TYR A C 1
ATOM 665 O O . TYR A 1 86 ? 11.877 -15.935 2.911 1.00 95.69 86 TYR A O 1
ATOM 673 N N . GLY A 1 87 ? 12.747 -17.003 4.690 1.00 96.19 87 GLY A N 1
ATOM 674 C CA . GLY A 1 87 ? 11.485 -17.118 5.415 1.00 96.19 87 GLY A CA 1
ATOM 675 C C . GLY A 1 87 ? 11.236 -15.873 6.251 1.00 96.19 87 GLY A C 1
ATOM 676 O O . GLY A 1 87 ? 11.843 -15.721 7.307 1.00 96.19 87 GLY A O 1
ATOM 677 N N . ALA A 1 88 ? 10.350 -14.992 5.798 1.00 95.94 88 ALA A N 1
ATOM 678 C CA . ALA A 1 88 ? 9.868 -13.874 6.595 1.00 95.94 88 ALA A CA 1
ATOM 679 C C . ALA A 1 88 ? 9.168 -14.391 7.861 1.00 95.94 88 ALA A C 1
ATOM 681 O O . ALA A 1 88 ? 8.339 -15.305 7.796 1.00 95.94 88 ALA A O 1
ATOM 682 N N . GLU A 1 89 ? 9.509 -13.811 9.010 1.00 95.31 89 GLU A N 1
ATOM 683 C CA . GLU A 1 89 ? 8.929 -14.200 10.291 1.00 95.31 89 GLU A CA 1
ATOM 684 C C . GLU A 1 89 ? 7.475 -13.738 10.403 1.00 95.31 89 GLU A C 1
ATOM 686 O O . GLU A 1 89 ? 7.101 -12.631 9.999 1.00 95.31 89 GLU A O 1
ATOM 691 N N . LYS A 1 90 ? 6.633 -14.592 10.987 1.00 93.19 90 LYS A N 1
ATOM 692 C CA . LYS A 1 90 ? 5.254 -14.231 11.287 1.00 93.19 90 LYS A CA 1
ATOM 693 C C . LYS A 1 90 ? 5.240 -13.300 12.496 1.00 93.19 90 LYS A C 1
ATOM 695 O O . LYS A 1 90 ? 5.615 -13.685 13.597 1.00 93.19 90 LYS A O 1
ATOM 700 N N . LYS A 1 91 ? 4.727 -12.086 12.307 1.00 90.38 91 LYS A N 1
ATOM 701 C CA . LYS A 1 91 ? 4.458 -11.168 13.415 1.00 90.38 91 LYS A CA 1
ATOM 702 C C . LYS A 1 91 ? 3.275 -11.686 14.241 1.00 90.38 91 LYS A C 1
ATOM 704 O O . LYS A 1 91 ? 2.132 -11.641 13.782 1.00 90.38 91 LYS A O 1
ATOM 709 N N . GLU A 1 92 ? 3.543 -12.161 15.456 1.00 89.12 92 GLU A N 1
ATOM 710 C CA . GLU A 1 92 ? 2.519 -12.736 16.345 1.00 89.12 92 GLU A CA 1
ATOM 711 C C . GLU A 1 92 ? 1.418 -11.736 16.713 1.00 89.12 92 GLU A C 1
ATOM 713 O O . GLU A 1 92 ? 0.262 -12.110 16.909 1.00 89.12 92 GLU A O 1
ATOM 718 N N . ASP A 1 93 ? 1.735 -10.439 16.729 1.00 86.00 93 ASP A N 1
ATOM 719 C CA . ASP A 1 93 ? 0.772 -9.380 16.993 1.00 86.00 93 ASP A CA 1
ATOM 720 C C . ASP A 1 93 ? 0.203 -8.706 15.723 1.00 86.00 93 ASP A C 1
ATOM 722 O O . ASP A 1 93 ? -0.320 -7.595 15.809 1.00 86.00 93 ASP A O 1
ATOM 726 N N . CYS A 1 94 ? 0.243 -9.366 14.559 1.00 86.00 94 CYS A N 1
ATOM 727 C CA . CYS A 1 94 ? -0.276 -8.827 13.294 1.00 86.00 94 CYS A CA 1
ATOM 728 C C . CYS A 1 94 ? -1.779 -8.491 13.340 1.00 86.00 94 CYS A C 1
ATOM 730 O O . CYS A 1 94 ? -2.599 -9.321 13.726 1.00 86.00 94 CYS A O 1
ATOM 732 N N . LEU A 1 95 ? -2.166 -7.301 12.877 1.00 82.25 95 LEU A N 1
ATOM 733 C CA . LEU A 1 95 ? -3.562 -6.837 12.875 1.00 82.25 95 LEU A CA 1
ATOM 734 C C . LEU A 1 95 ? -4.485 -7.630 11.942 1.00 82.25 95 LEU A C 1
ATOM 736 O O . LEU A 1 95 ? -5.689 -7.656 12.162 1.00 82.25 95 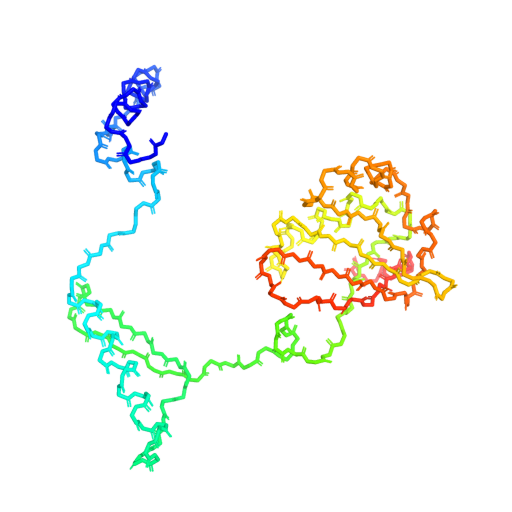LEU A O 1
ATOM 740 N N . ALA A 1 96 ? -3.923 -8.267 10.913 1.00 83.75 96 ALA A N 1
ATOM 741 C CA . ALA A 1 96 ? -4.694 -8.984 9.903 1.00 83.75 96 ALA A CA 1
ATOM 742 C C . ALA A 1 96 ? -4.823 -10.487 10.197 1.00 83.75 96 ALA A C 1
ATOM 744 O O . ALA A 1 96 ? -5.906 -11.048 10.069 1.00 83.75 96 ALA A O 1
ATOM 745 N N . CYS A 1 97 ? -3.726 -11.160 10.567 1.00 85.50 97 CYS A N 1
ATOM 746 C CA . CYS A 1 97 ? -3.694 -12.626 10.668 1.00 85.50 97 CYS A CA 1
ATOM 747 C C . CYS A 1 97 ? -3.504 -13.175 12.088 1.00 85.50 97 CYS A C 1
ATOM 749 O O . CYS A 1 97 ? -3.525 -14.396 12.268 1.00 85.50 97 CYS A O 1
ATOM 751 N N . SER A 1 98 ? -3.313 -12.321 13.102 1.00 85.88 98 SER A N 1
ATOM 752 C CA . SER A 1 98 ? -3.337 -12.787 14.492 1.00 85.88 98 SER A CA 1
ATOM 753 C C . SER A 1 98 ? -4.777 -12.846 15.002 1.00 85.88 98 SER A C 1
ATOM 755 O O . SER A 1 98 ? -5.578 -11.956 14.739 1.00 85.88 98 SER A O 1
ATOM 757 N N . GLN A 1 99 ? -5.103 -13.893 15.756 1.00 77.44 99 GLN A N 1
ATOM 758 C CA . GLN A 1 99 ? -6.412 -14.051 16.404 1.00 77.44 99 GLN A CA 1
ATOM 759 C C . GLN A 1 99 ? -6.429 -13.480 17.830 1.00 77.44 99 GLN A C 1
ATOM 761 O O . GLN A 1 99 ? -7.355 -13.726 18.596 1.00 77.44 99 GLN A O 1
ATOM 766 N N . VAL A 1 100 ? -5.381 -12.745 18.210 1.00 79.56 100 VAL A N 1
ATOM 767 C CA . VAL A 1 100 ? -5.225 -12.199 19.558 1.00 79.56 100 VAL A CA 1
ATOM 768 C C . VAL A 1 100 ? -5.821 -10.790 19.590 1.00 79.56 100 VAL A C 1
ATOM 770 O O . VAL A 1 100 ? -5.329 -9.936 18.837 1.00 79.56 100 VAL A O 1
ATOM 773 N N . PRO A 1 101 ? -6.818 -10.520 20.461 1.00 75.75 101 PRO A N 1
ATOM 774 C CA . PRO A 1 101 ? -7.351 -9.178 20.669 1.00 75.75 101 PRO A CA 1
ATOM 775 C C . PRO A 1 101 ? -6.229 -8.176 20.925 1.00 75.75 101 PRO A C 1
ATOM 777 O O . PRO A 1 101 ? -5.293 -8.442 21.685 1.00 75.75 101 PRO A O 1
ATOM 780 N N . LYS A 1 102 ? -6.294 -7.022 20.263 1.00 84.31 102 LYS A N 1
ATOM 781 C CA . LYS A 1 102 ? -5.224 -6.026 20.333 1.00 84.31 102 LYS A CA 1
ATOM 782 C C . LYS A 1 102 ? -5.476 -5.072 21.479 1.00 84.31 102 LYS A C 1
ATOM 784 O O . LYS A 1 102 ? -6.544 -4.485 21.566 1.00 84.31 102 LYS A O 1
ATOM 789 N N . CYS A 1 103 ? -4.490 -4.891 22.344 1.00 86.81 103 CYS A N 1
ATOM 790 C CA . CYS A 1 103 ? -4.563 -3.857 23.363 1.00 86.81 103 CYS A CA 1
ATOM 791 C C . CYS A 1 103 ? -4.282 -2.499 22.709 1.00 86.81 103 CYS A C 1
ATOM 793 O O . CYS A 1 103 ? -3.182 -2.290 22.195 1.00 86.81 103 CYS A O 1
ATOM 795 N N . LEU A 1 104 ? -5.268 -1.604 22.714 1.00 88.88 104 LEU A N 1
ATOM 796 C CA . LEU A 1 104 ? -5.106 -0.215 22.299 1.00 88.88 104 LEU A CA 1
ATOM 797 C C . LEU A 1 104 ? -4.908 0.629 23.552 1.00 88.88 104 LEU A C 1
ATOM 799 O O . LEU A 1 104 ? -5.843 0.836 24.329 1.00 88.88 104 LEU A O 1
ATOM 803 N N . GLU A 1 105 ? -3.670 1.057 23.774 1.00 88.62 105 GLU A N 1
ATOM 804 C CA . GLU A 1 105 ? -3.331 1.867 24.936 1.00 88.62 105 GLU A CA 1
ATOM 805 C C . GLU A 1 105 ? -3.577 3.345 24.647 1.00 88.62 105 GLU A C 1
ATOM 807 O O . GLU A 1 105 ? -3.048 3.895 23.686 1.00 88.62 105 GLU A O 1
ATOM 812 N N . VAL A 1 106 ? -4.353 3.993 25.510 1.00 87.81 106 VAL A N 1
ATOM 813 C CA . VAL A 1 106 ? -4.660 5.423 25.423 1.00 87.81 106 VAL A CA 1
ATOM 814 C C . VAL A 1 106 ? -4.255 6.126 26.713 1.00 87.81 106 VAL A C 1
ATOM 816 O O . VAL A 1 106 ? -4.301 5.532 27.792 1.00 87.81 106 VAL A O 1
ATOM 819 N N . SER A 1 107 ? -3.844 7.390 26.611 1.00 83.38 107 SER A N 1
ATOM 820 C CA . SER A 1 107 ? -3.253 8.149 27.723 1.00 83.38 107 SER A CA 1
ATOM 821 C C . SER A 1 107 ? -4.193 8.314 28.918 1.00 83.38 107 SER A C 1
ATOM 823 O O . SER A 1 107 ? -3.750 8.248 30.055 1.00 83.38 107 SER A O 1
ATOM 825 N N . SER A 1 108 ? -5.483 8.531 28.666 1.00 86.56 108 SER A N 1
ATOM 826 C CA . SER A 1 108 ? -6.525 8.686 29.684 1.00 86.56 108 SER A CA 1
ATOM 827 C C . SER A 1 108 ? -7.894 8.428 29.052 1.00 86.56 108 SER A C 1
ATOM 829 O O . SER A 1 108 ? -8.040 8.482 27.833 1.00 86.56 108 SER A O 1
ATOM 831 N N . GLY A 1 109 ? -8.920 8.183 29.866 1.00 82.69 109 GLY A N 1
ATOM 832 C CA . GLY A 1 109 ? -10.308 8.143 29.397 1.00 82.69 109 GLY A CA 1
ATOM 833 C C . GLY A 1 109 ? -10.863 9.514 28.973 1.00 82.69 109 GLY A C 1
ATOM 834 O O . GLY A 1 109 ? -11.918 9.584 28.342 1.00 82.69 109 GLY A O 1
ATOM 835 N N . GLU A 1 110 ? -10.156 10.594 29.306 1.00 87.50 110 GLU A N 1
ATOM 836 C CA . GLU A 1 110 ? -10.526 11.970 28.954 1.00 87.50 110 GLU A CA 1
ATOM 837 C C . GLU A 1 110 ? -10.178 12.345 27.510 1.00 87.50 110 GLU A C 1
ATOM 839 O O . GLU A 1 110 ? -10.671 13.362 27.018 1.00 87.50 110 GLU A O 1
ATOM 844 N N . ILE A 1 111 ? -9.377 11.525 26.814 1.00 90.81 111 ILE A N 1
ATOM 845 C CA . ILE A 1 111 ? -9.044 11.794 25.414 1.00 90.81 111 ILE A CA 1
ATOM 846 C C . ILE A 1 111 ? -10.311 11.844 24.569 1.00 90.81 111 ILE A C 1
ATOM 848 O O . ILE A 1 111 ? -11.296 11.134 24.819 1.00 90.81 111 ILE A O 1
ATOM 852 N N . LYS A 1 112 ? -10.283 12.691 23.548 1.00 94.12 112 LYS A N 1
ATOM 853 C CA . LYS A 1 112 ? -11.405 12.813 22.620 1.00 94.12 112 LYS A CA 1
ATOM 854 C C . LYS A 1 112 ? -11.430 11.637 21.659 1.00 94.12 112 LYS A C 1
ATOM 856 O O . LYS A 1 112 ? -10.394 11.081 21.300 1.00 94.12 112 LYS A O 1
ATOM 861 N N . LEU A 1 113 ? -12.621 11.304 21.167 1.00 93.25 113 LEU A N 1
ATOM 862 C CA . LEU A 1 113 ? -12.756 10.295 20.114 1.00 93.25 113 LEU A CA 1
ATOM 863 C C . LEU A 1 113 ? -11.970 10.676 18.847 1.00 93.25 113 LEU A C 1
ATOM 865 O O . LEU A 1 113 ? -11.442 9.789 18.184 1.00 93.25 113 LEU A O 1
ATOM 869 N N . GLN A 1 114 ? -11.857 11.974 18.540 1.00 93.50 114 GLN A N 1
ATOM 870 C CA . GLN A 1 114 ? -11.017 12.456 17.440 1.00 93.50 114 GLN A CA 1
ATOM 871 C C . GLN A 1 114 ? -9.547 12.049 17.616 1.00 93.50 114 GLN A C 1
ATOM 873 O O . GLN A 1 114 ? -8.972 11.475 16.704 1.00 93.50 114 GLN A O 1
ATOM 878 N N . GLU A 1 115 ? -8.972 12.254 18.803 1.00 92.50 115 GLU A N 1
ATOM 879 C CA . GLU A 1 115 ? -7.567 11.920 19.087 1.00 92.50 115 GLU A CA 1
ATOM 880 C C . GLU A 1 115 ? -7.307 10.411 18.977 1.00 92.50 115 GLU A C 1
ATOM 882 O O . GLU A 1 115 ? -6.246 9.986 18.527 1.00 92.50 115 GLU A O 1
ATOM 887 N N . LEU A 1 116 ? -8.297 9.583 19.335 1.00 92.12 116 LEU A N 1
ATOM 888 C CA . LEU A 1 116 ? -8.225 8.136 19.133 1.00 92.12 116 LEU A CA 1
ATOM 889 C C . LEU A 1 116 ? -8.183 7.763 17.645 1.00 92.12 116 LEU A C 1
ATOM 891 O O . LEU A 1 116 ? -7.434 6.871 17.253 1.00 92.12 116 LEU A O 1
ATOM 895 N N . ILE A 1 117 ? -9.001 8.424 16.824 1.00 93.12 117 ILE A N 1
ATOM 896 C CA . ILE A 1 117 ? -9.026 8.219 15.371 1.00 93.12 117 ILE A CA 1
ATOM 897 C C . ILE A 1 117 ? -7.704 8.670 14.754 1.00 93.12 117 ILE A C 1
ATOM 899 O O . ILE A 1 117 ? -7.130 7.929 13.961 1.00 93.12 117 ILE A O 1
ATOM 903 N N . ASP A 1 118 ? -7.204 9.837 15.153 1.00 93.19 118 ASP A N 1
ATOM 904 C CA . ASP A 1 118 ? -5.931 10.372 14.671 1.00 93.19 118 ASP A CA 1
ATOM 905 C C . ASP A 1 118 ? -4.786 9.412 15.023 1.00 93.19 118 ASP A C 1
ATOM 907 O O . ASP A 1 118 ? -3.992 9.057 14.156 1.00 93.19 118 ASP A O 1
ATOM 911 N N . HIS A 1 119 ? -4.775 8.860 16.241 1.00 91.94 119 HIS A N 1
ATOM 912 C CA . HIS A 1 119 ? -3.801 7.845 16.643 1.00 91.94 119 HIS A CA 1
ATOM 913 C C . HIS A 1 119 ? -3.859 6.573 15.774 1.00 91.94 119 HIS A C 1
ATOM 915 O O . HIS A 1 119 ? -2.818 6.047 15.382 1.00 91.94 119 HIS A O 1
ATOM 921 N N . LEU A 1 120 ? -5.058 6.089 15.425 1.00 92.00 120 LEU A N 1
ATOM 922 C CA . LEU A 1 120 ? -5.226 4.937 14.526 1.00 92.00 120 LEU A CA 1
ATOM 923 C C . LEU A 1 120 ? -4.760 5.225 13.086 1.00 92.00 120 LEU A C 1
ATOM 925 O O . LEU A 1 120 ? -4.370 4.299 12.371 1.00 92.00 120 LEU A O 1
ATOM 929 N N . CYS A 1 121 ? -4.799 6.485 12.657 1.00 92.69 121 CYS A N 1
ATOM 930 C CA . CYS A 1 121 ? -4.337 6.906 11.337 1.00 92.69 121 CYS A CA 1
ATOM 931 C C . CYS A 1 121 ? -2.818 7.138 11.288 1.00 92.69 121 CYS A C 1
ATOM 933 O O . CYS A 1 121 ? -2.166 6.750 10.320 1.00 92.69 121 CYS A O 1
ATOM 935 N N . GLU A 1 122 ? -2.252 7.773 12.315 1.00 92.19 122 GLU A N 1
ATOM 936 C CA . GLU A 1 122 ? -0.856 8.228 12.338 1.00 92.19 122 GLU A CA 1
ATOM 937 C C . GLU A 1 122 ? 0.135 7.155 12.801 1.00 92.19 122 GLU A C 1
ATOM 939 O O . GLU A 1 122 ? 1.285 7.147 12.354 1.00 92.19 122 GLU A O 1
ATOM 944 N N . ASP A 1 123 ? -0.276 6.243 13.687 1.00 89.44 123 ASP A N 1
ATOM 945 C CA . ASP A 1 123 ? 0.621 5.209 14.198 1.00 89.44 123 ASP A CA 1
ATOM 946 C C . ASP A 1 123 ? 1.028 4.253 13.066 1.00 89.44 123 ASP A C 1
ATOM 948 O O . ASP A 1 123 ? 0.192 3.616 12.413 1.00 89.44 123 ASP A O 1
ATOM 952 N N . ALA A 1 124 ? 2.341 4.105 12.870 1.00 87.31 124 ALA A N 1
ATOM 953 C CA . ALA A 1 124 ? 2.938 3.211 11.884 1.00 87.31 124 ALA A CA 1
ATOM 954 C C . ALA A 1 124 ? 2.506 1.744 12.052 1.00 87.31 124 ALA A C 1
ATOM 956 O O . ALA A 1 124 ? 2.616 0.957 11.112 1.00 87.31 124 ALA A O 1
ATOM 957 N N . LYS A 1 125 ? 2.013 1.360 13.236 1.00 85.38 125 LYS A N 1
ATOM 958 C CA . LYS A 1 125 ? 1.451 0.035 13.488 1.00 85.38 125 LYS A CA 1
ATOM 959 C C . LYS A 1 125 ? 0.101 -0.173 12.802 1.00 85.38 125 LYS A C 1
ATOM 961 O O . LYS A 1 125 ? -0.160 -1.300 12.382 1.00 85.38 125 LYS A O 1
ATOM 966 N N . TYR A 1 126 ? -0.741 0.861 12.730 1.00 88.00 126 TYR A N 1
ATOM 967 C CA . TYR A 1 126 ? -2.133 0.767 12.273 1.00 88.00 126 TYR A CA 1
ATOM 968 C C . TYR A 1 126 ? -2.326 1.333 10.862 1.00 88.00 126 TYR A C 1
ATOM 970 O O . TYR A 1 126 ? -2.942 0.658 10.042 1.00 88.00 126 TYR A O 1
ATOM 978 N N . GLN A 1 127 ? -1.791 2.532 10.584 1.00 89.38 127 GLN A N 1
ATOM 979 C CA . GLN A 1 127 ? -1.852 3.232 9.289 1.00 89.38 127 GLN A CA 1
ATOM 980 C C . GLN A 1 127 ? -3.242 3.204 8.626 1.00 89.38 127 GLN A C 1
ATOM 982 O O . GLN A 1 127 ? -3.366 3.034 7.409 1.00 89.38 127 GLN A O 1
ATOM 987 N N . MET A 1 128 ? -4.302 3.336 9.430 1.00 91.69 128 MET A N 1
ATOM 988 C CA . MET A 1 128 ? -5.676 3.312 8.931 1.00 91.69 128 MET A CA 1
ATOM 989 C C . MET A 1 128 ? -5.978 4.587 8.144 1.00 91.69 128 MET A C 1
ATOM 991 O O . MET A 1 128 ? -5.445 5.655 8.435 1.00 91.69 128 MET A O 1
ATOM 995 N N . ARG A 1 129 ? -6.844 4.499 7.132 1.00 90.75 129 ARG A N 1
ATOM 996 C CA . ARG A 1 129 ? -7.132 5.659 6.273 1.00 90.75 129 ARG A CA 1
ATOM 997 C C . ARG A 1 129 ? -8.313 6.483 6.772 1.00 90.75 129 ARG A C 1
ATOM 999 O O . ARG A 1 129 ? -8.291 7.708 6.699 1.00 90.75 129 ARG A O 1
ATOM 1006 N N . SER A 1 130 ? -9.387 5.820 7.180 1.00 91.25 130 SER A N 1
ATOM 1007 C CA . SER A 1 130 ? -10.627 6.451 7.623 1.00 91.25 130 SER A CA 1
ATOM 1008 C C . SER A 1 130 ? -11.410 5.479 8.518 1.00 91.25 130 SER A C 1
ATOM 1010 O O . SER A 1 130 ? -12.439 4.937 8.104 1.00 91.25 130 SER A O 1
ATOM 1012 N N . PRO A 1 131 ? -10.921 5.226 9.745 1.00 93.81 131 PRO A N 1
ATOM 1013 C CA . PRO A 1 131 ? -11.477 4.187 10.594 1.00 93.81 131 PRO A CA 1
ATOM 1014 C C . PRO A 1 131 ? -12.883 4.548 11.090 1.00 93.81 131 PRO A C 1
ATOM 1016 O O . PRO A 1 131 ? -13.135 5.626 11.632 1.00 93.81 131 PRO A O 1
ATOM 1019 N N . GLY A 1 132 ? -13.810 3.607 10.940 1.00 94.00 132 GLY A N 1
ATOM 1020 C CA . GLY A 1 132 ? -15.108 3.593 11.601 1.00 94.00 132 GLY A CA 1
ATOM 1021 C C . GLY A 1 132 ? -15.031 2.826 12.916 1.00 94.00 132 GLY A C 1
ATOM 1022 O O . GLY A 1 132 ? -14.538 1.700 12.953 1.00 94.00 132 GLY A O 1
ATOM 1023 N N . ILE A 1 133 ? -15.546 3.416 13.994 1.00 94.62 133 ILE A N 1
ATOM 1024 C CA . ILE A 1 133 ? -15.460 2.863 15.348 1.00 94.62 133 ILE A CA 1
ATOM 1025 C C . ILE A 1 133 ? -16.862 2.568 15.879 1.00 94.62 133 ILE A C 1
ATOM 1027 O O . ILE A 1 133 ? -17.743 3.434 15.951 1.00 94.62 133 ILE A O 1
ATOM 1031 N N . THR A 1 134 ? -17.050 1.328 16.312 1.00 93.75 134 THR A N 1
ATOM 1032 C CA . THR A 1 134 ? -18.247 0.855 17.010 1.00 93.75 134 THR A CA 1
ATOM 1033 C C . THR A 1 134 ? -17.845 0.201 18.329 1.00 93.75 134 THR A C 1
ATOM 1035 O O . THR A 1 134 ? -16.729 -0.291 18.465 1.00 93.75 134 THR A O 1
ATOM 1038 N N . ALA A 1 135 ? -18.718 0.238 19.330 1.00 92.88 135 ALA A N 1
ATOM 1039 C CA . ALA A 1 135 ? -18.436 -0.333 20.644 1.00 92.88 135 ALA A CA 1
ATOM 1040 C C . ALA A 1 135 ? -19.687 -0.967 21.251 1.00 92.88 135 ALA A C 1
ATOM 1042 O O . ALA A 1 135 ? -20.812 -0.536 20.976 1.00 92.88 135 ALA A O 1
ATOM 1043 N N . ILE A 1 136 ? -19.488 -1.956 22.120 1.00 87.38 136 ILE A N 1
ATOM 1044 C CA . ILE A 1 136 ? -20.565 -2.536 22.924 1.00 87.38 136 ILE A CA 1
ATOM 1045 C C . ILE A 1 136 ? -20.671 -1.729 24.218 1.00 87.38 136 ILE A C 1
ATOM 1047 O O . ILE A 1 136 ? -19.820 -1.829 25.098 1.00 87.38 136 ILE A O 1
ATOM 1051 N N . ILE A 1 137 ? -21.733 -0.935 24.353 1.00 86.25 137 ILE A N 1
ATOM 1052 C CA . ILE A 1 137 ? -21.994 -0.130 25.553 1.00 86.25 137 ILE A CA 1
ATOM 1053 C C . ILE A 1 137 ? -23.303 -0.612 26.171 1.00 86.25 137 ILE A C 1
ATOM 1055 O O . ILE A 1 137 ? -24.348 -0.610 25.519 1.00 86.25 137 ILE A O 1
ATOM 1059 N N . ASN A 1 138 ? -23.252 -1.038 27.436 1.00 80.38 138 ASN A N 1
ATOM 1060 C CA . ASN A 1 138 ? -24.407 -1.559 28.182 1.00 80.38 138 ASN A CA 1
ATOM 1061 C C . ASN A 1 138 ? -25.163 -2.679 27.432 1.00 80.38 138 ASN A C 1
ATOM 1063 O O . ASN A 1 138 ? -26.394 -2.704 27.407 1.00 80.38 138 ASN A O 1
ATOM 1067 N N . GLY A 1 139 ? -24.425 -3.581 26.774 1.00 79.69 139 GLY A N 1
ATOM 1068 C CA . GLY A 1 139 ? -24.986 -4.725 26.044 1.00 79.69 139 GLY A CA 1
ATOM 1069 C C . GLY A 1 139 ? -25.606 -4.396 24.680 1.00 79.69 139 GLY A C 1
ATOM 1070 O O . GLY A 1 139 ? -26.219 -5.271 24.075 1.00 79.69 139 GLY A O 1
ATOM 1071 N N . LYS A 1 140 ? -25.462 -3.162 24.175 1.00 87.81 140 LYS A N 1
ATOM 1072 C CA . LYS A 1 140 ? -25.919 -2.764 22.835 1.00 87.81 140 LYS A CA 1
ATOM 1073 C C . LYS A 1 140 ? -24.753 -2.272 21.984 1.00 87.81 140 LYS A C 1
ATOM 1075 O O . LYS A 1 140 ? -23.911 -1.514 22.461 1.00 87.81 140 LYS A O 1
ATOM 1080 N N . ASN A 1 141 ? -24.753 -2.651 20.707 1.00 88.38 141 ASN A N 1
ATOM 1081 C CA . ASN A 1 141 ? -23.829 -2.095 19.721 1.00 88.38 141 ASN A CA 1
ATOM 1082 C C . ASN A 1 141 ? -24.178 -0.630 19.463 1.00 88.38 141 ASN A C 1
ATOM 1084 O O . ASN A 1 141 ? -25.290 -0.309 19.038 1.00 88.38 141 ASN A O 1
ATOM 1088 N N . ARG A 1 142 ? -23.220 0.257 19.719 1.00 91.56 142 ARG A N 1
ATOM 1089 C CA . ARG A 1 142 ? -23.335 1.690 19.478 1.00 91.56 142 ARG A CA 1
ATOM 1090 C C . ARG A 1 142 ? -22.257 2.119 18.494 1.00 91.56 142 ARG A C 1
ATOM 1092 O O . ARG A 1 142 ? -21.069 1.894 18.714 1.00 91.56 142 ARG A O 1
ATOM 1099 N N . THR A 1 143 ? -22.675 2.781 17.423 1.00 93.31 143 THR A N 1
ATOM 1100 C CA . THR A 1 143 ? -21.756 3.446 16.499 1.00 93.31 143 THR A CA 1
ATOM 1101 C C . THR A 1 143 ? -21.240 4.724 17.145 1.00 93.31 143 THR A C 1
ATOM 1103 O O . THR A 1 143 ? -22.034 5.603 17.490 1.00 93.31 143 THR A O 1
ATOM 1106 N N . LEU A 1 144 ? -19.924 4.812 17.338 1.00 93.25 144 LEU A N 1
ATOM 1107 C CA . LEU A 1 144 ? -19.284 6.000 17.897 1.00 93.25 144 LEU A CA 1
ATOM 1108 C C . LEU A 1 144 ? -19.008 7.013 16.795 1.00 93.25 144 LEU A C 1
ATOM 1110 O O . LEU A 1 144 ? -19.392 8.172 16.940 1.00 93.25 144 LEU A O 1
ATOM 1114 N N . TYR A 1 145 ? -18.422 6.544 15.693 1.00 94.62 145 TYR A N 1
ATOM 1115 C CA . TYR A 1 145 ? -18.147 7.329 14.497 1.00 94.62 145 TYR A CA 1
ATOM 1116 C C . TYR A 1 145 ? -18.087 6.426 13.263 1.00 94.62 145 TYR A C 1
ATOM 1118 O O . TYR A 1 145 ? -17.522 5.334 13.327 1.00 94.62 145 TYR A O 1
ATOM 1126 N N . LEU A 1 146 ? -18.676 6.862 12.148 1.00 93.25 146 LEU A N 1
ATOM 1127 C CA . LEU A 1 146 ? -18.608 6.134 10.880 1.00 93.25 146 LEU A CA 1
ATOM 1128 C C . LEU A 1 146 ? -18.513 7.116 9.700 1.00 93.25 146 LEU A C 1
ATOM 1130 O O . LEU A 1 146 ? -19.525 7.729 9.362 1.00 93.25 146 LEU A O 1
ATOM 1134 N N . PRO A 1 147 ? -17.346 7.244 9.044 1.00 88.81 147 PRO A N 1
ATOM 1135 C CA . PRO A 1 147 ? -17.123 8.282 8.033 1.00 88.81 147 PRO A CA 1
ATOM 1136 C C . PRO A 1 147 ? -17.741 7.972 6.660 1.00 88.81 147 PRO A C 1
ATOM 1138 O O . PRO A 1 147 ? -17.988 8.878 5.870 1.00 88.81 147 PRO A O 1
ATOM 1141 N N . HIS A 1 148 ? -17.997 6.700 6.339 1.00 86.50 148 HIS A N 1
ATOM 1142 C CA . HIS A 1 148 ? -18.364 6.291 4.974 1.00 86.50 148 HIS A CA 1
ATOM 1143 C C . HIS A 1 148 ? -19.837 6.488 4.605 1.00 86.50 148 HIS A C 1
ATOM 1145 O O . HIS A 1 148 ? -20.179 6.454 3.425 1.00 86.50 148 HIS A O 1
ATOM 1151 N N . VAL A 1 149 ? -20.720 6.678 5.587 1.00 90.00 149 VAL A N 1
ATOM 1152 C CA . VAL A 1 149 ? -22.159 6.838 5.352 1.00 90.00 149 VAL A CA 1
ATOM 1153 C C . VAL A 1 149 ? -22.566 8.230 5.807 1.00 90.00 149 VAL A C 1
ATOM 1155 O O . VAL A 1 149 ? -22.688 8.453 7.007 1.00 90.00 149 VAL A O 1
ATOM 1158 N N . ALA A 1 150 ? -22.811 9.143 4.862 1.00 90.12 150 ALA A N 1
ATOM 1159 C CA . ALA A 1 150 ? -23.065 10.563 5.144 1.00 90.12 150 ALA A CA 1
ATOM 1160 C C . ALA A 1 150 ? -24.136 10.792 6.228 1.00 90.12 150 ALA A C 1
ATOM 1162 O O . ALA A 1 150 ? -23.923 11.550 7.167 1.00 90.12 150 ALA A O 1
ATOM 1163 N N . SER A 1 151 ? -25.250 10.056 6.173 1.00 92.06 151 SER A N 1
ATOM 1164 C CA . SER A 1 151 ? -26.332 10.182 7.161 1.00 92.06 151 SER A CA 1
ATOM 1165 C C . SER A 1 151 ? -25.950 9.721 8.575 1.00 92.06 151 SER A C 1
ATOM 1167 O O . SER A 1 151 ? -26.531 10.186 9.555 1.00 92.06 151 SER A O 1
ATOM 1169 N N . ILE A 1 152 ? -25.005 8.785 8.705 1.00 90.69 152 ILE A N 1
ATOM 1170 C CA . ILE A 1 152 ? -24.505 8.300 9.999 1.00 90.69 152 ILE A CA 1
ATOM 1171 C C . ILE A 1 152 ? -23.363 9.193 10.476 1.00 90.69 152 ILE A C 1
ATOM 1173 O O . ILE A 1 152 ? -23.289 9.496 11.666 1.00 90.69 152 ILE A O 1
ATOM 1177 N N . GLU A 1 153 ? -22.510 9.644 9.562 1.00 92.88 153 GLU A N 1
ATOM 1178 C CA . GLU A 1 153 ? -21.415 10.566 9.837 1.00 92.88 153 GLU A CA 1
ATOM 1179 C C . GLU A 1 153 ? -21.957 11.857 10.458 1.00 92.88 153 GLU A C 1
ATOM 1181 O O . GLU A 1 153 ? -21.563 12.188 11.571 1.00 92.88 153 GLU A O 1
ATOM 1186 N N . GLU A 1 154 ? -22.970 12.488 9.858 1.00 92.56 154 GLU A N 1
ATOM 1187 C CA . GLU A 1 154 ? -23.581 13.711 10.396 1.00 92.56 154 GLU A CA 1
ATOM 1188 C C . GLU A 1 154 ? -24.114 13.516 11.824 1.00 92.56 154 GLU A C 1
ATOM 1190 O O . GLU A 1 154 ? -23.925 14.365 12.696 1.00 92.56 154 GLU A O 1
ATOM 1195 N N . ARG A 1 155 ? -24.732 12.359 12.092 1.00 92.00 155 ARG A N 1
ATOM 1196 C CA . ARG A 1 155 ? -25.292 12.007 13.409 1.00 92.00 155 ARG A CA 1
ATOM 1197 C C . ARG A 1 155 ? -24.233 11.638 14.444 1.00 92.00 155 ARG A C 1
ATOM 1199 O O . ARG A 1 155 ? -24.512 11.689 15.640 1.00 92.00 155 ARG A O 1
ATOM 1206 N N . THR A 1 156 ? -23.055 11.204 14.007 1.00 92.50 156 THR A N 1
ATOM 1207 C CA . THR A 1 156 ? -21.969 10.739 14.884 1.00 92.50 156 THR A CA 1
ATOM 1208 C C . THR A 1 156 ? -20.830 11.746 15.006 1.00 92.50 156 THR A C 1
ATOM 1210 O O . THR A 1 156 ? -20.042 11.650 15.942 1.00 92.50 156 THR A O 1
ATOM 1213 N N . ARG A 1 157 ? -20.792 12.778 14.156 1.00 92.19 157 ARG A N 1
ATOM 1214 C CA . ARG A 1 157 ? -19.791 13.852 14.157 1.00 92.19 157 ARG A CA 1
ATOM 1215 C C . ARG A 1 157 ? -19.696 14.580 15.496 1.00 92.19 157 ARG A C 1
ATOM 1217 O O . ARG A 1 157 ? -18.608 14.948 15.926 1.00 92.19 157 ARG A O 1
ATOM 1224 N N . GLU A 1 158 ? -20.810 14.750 16.205 1.00 92.56 158 GLU A N 1
ATOM 1225 C CA . GLU A 1 158 ? -20.797 15.365 17.539 1.00 92.56 158 GLU A CA 1
ATOM 1226 C C . GLU A 1 158 ? -20.021 14.540 18.576 1.00 92.56 158 GLU A C 1
ATOM 1228 O O . GLU A 1 158 ? -19.495 15.101 19.538 1.00 92.56 158 GLU A O 1
ATOM 1233 N N . ASN A 1 159 ? -19.918 13.220 18.391 1.00 92.50 159 ASN A N 1
ATOM 1234 C CA . ASN A 1 159 ? -19.181 12.349 19.304 1.00 92.50 159 ASN A CA 1
ATOM 1235 C C . ASN A 1 159 ? -17.666 12.542 19.202 1.00 92.50 159 ASN A C 1
ATOM 1237 O O . ASN A 1 159 ? -16.977 12.252 20.171 1.00 92.50 159 ASN A O 1
ATOM 1241 N N . LEU A 1 160 ? -17.151 13.083 18.091 1.00 91.06 160 LEU A N 1
ATOM 1242 C CA . LEU A 1 160 ? -15.718 13.352 17.909 1.00 91.06 160 LEU A CA 1
ATOM 1243 C C . LEU A 1 160 ? -15.160 14.307 18.970 1.00 91.06 160 LEU A C 1
ATOM 1245 O O . LEU A 1 160 ? -13.996 14.210 19.350 1.00 91.06 160 LEU A O 1
ATOM 1249 N N . LYS A 1 161 ? -16.002 15.222 19.466 1.00 92.88 161 LYS A N 1
ATOM 1250 C CA . LYS A 1 161 ? -15.633 16.222 20.477 1.00 92.88 161 LYS A CA 1
ATOM 1251 C C . LYS A 1 161 ? -15.761 15.713 21.914 1.00 92.88 161 LYS A C 1
ATOM 1253 O O . LYS A 1 161 ? -15.256 16.382 22.811 1.00 92.88 161 LYS A O 1
ATOM 1258 N N . LYS A 1 162 ? -16.450 14.587 22.120 1.00 93.38 162 LYS A N 1
ATOM 1259 C CA . LYS A 1 162 ? -16.708 13.995 23.439 1.00 93.38 162 LYS A CA 1
ATOM 1260 C C . LYS A 1 162 ? -15.528 13.133 23.867 1.00 93.38 162 LYS A C 1
ATOM 1262 O O . LYS A 1 162 ? -14.850 12.539 23.022 1.00 93.38 162 LYS A O 1
ATOM 1267 N N . SER A 1 163 ? -15.306 13.056 25.173 1.00 93.06 163 SER A N 1
ATOM 1268 C CA . SER A 1 163 ? -14.308 12.153 25.749 1.00 93.06 163 SER A CA 1
ATOM 1269 C C . SER A 1 163 ? -14.749 10.686 25.649 1.00 93.06 163 SER A C 1
ATOM 1271 O O . SER A 1 163 ? -15.944 10.381 25.555 1.00 93.06 163 SER A O 1
ATOM 1273 N N . LEU A 1 164 ? -13.802 9.743 25.688 1.00 89.94 164 LEU A N 1
ATOM 1274 C CA . LEU A 1 164 ? -14.131 8.309 25.678 1.00 89.94 164 LEU A CA 1
ATOM 1275 C C . LEU A 1 164 ? -15.032 7.926 26.865 1.00 89.94 164 LEU A C 1
ATOM 1277 O O . LEU A 1 164 ? -15.973 7.144 26.703 1.00 89.94 164 LEU A O 1
ATOM 1281 N N . VAL A 1 165 ? -14.796 8.525 28.036 1.00 90.69 165 VAL A N 1
ATOM 1282 C CA . VAL A 1 165 ? -15.616 8.311 29.239 1.00 90.69 165 VAL A CA 1
ATOM 1283 C C . VAL A 1 165 ? -17.043 8.841 29.059 1.00 90.69 165 VAL A C 1
ATOM 1285 O O . VAL A 1 165 ? -17.991 8.128 29.392 1.00 90.69 165 VAL A O 1
ATOM 1288 N N . GLU A 1 166 ? -17.235 10.027 28.470 1.00 90.75 166 GLU A N 1
ATOM 1289 C CA . GLU A 1 166 ? -18.573 10.560 28.140 1.00 90.75 166 GLU A CA 1
ATOM 1290 C C . GLU A 1 166 ? -19.340 9.667 27.159 1.00 90.75 166 GLU A C 1
ATOM 1292 O O . GLU A 1 166 ? -20.570 9.565 27.210 1.00 90.75 166 GLU A O 1
ATOM 1297 N N . LEU A 1 167 ? -18.620 9.003 26.255 1.00 88.38 167 LEU A N 1
ATOM 1298 C CA . LEU A 1 167 ? -19.205 8.055 25.312 1.00 88.38 167 LEU A CA 1
ATOM 1299 C C . LEU A 1 167 ? -19.589 6.722 25.967 1.00 88.38 167 LEU A C 1
ATOM 1301 O O . LEU A 1 167 ? -20.320 5.942 25.352 1.00 88.38 167 LEU A O 1
ATOM 1305 N N . GLY A 1 168 ? -19.190 6.498 27.222 1.00 87.44 168 GLY A N 1
ATOM 1306 C CA . GLY A 1 168 ? -19.484 5.296 27.997 1.00 87.44 168 GLY A CA 1
ATOM 1307 C C . GLY A 1 168 ? -18.424 4.203 27.867 1.00 87.44 168 GLY A C 1
ATOM 1308 O O . GLY A 1 168 ? -18.693 3.064 28.250 1.00 87.44 168 GLY A O 1
ATOM 1309 N N . LEU A 1 169 ? -17.242 4.528 27.333 1.00 89.44 169 LEU A N 1
ATOM 1310 C CA . LEU A 1 169 ? -16.109 3.611 27.260 1.00 89.44 169 LEU A CA 1
ATOM 1311 C C . LEU A 1 169 ? -15.334 3.613 28.579 1.00 89.44 169 LEU A C 1
ATOM 1313 O O . LEU A 1 169 ? -15.146 4.642 29.227 1.00 89.44 169 LEU A O 1
ATOM 1317 N N . LYS A 1 170 ? -14.861 2.433 28.964 1.00 89.44 170 LYS A N 1
ATOM 1318 C CA . LYS A 1 170 ? -14.039 2.196 30.156 1.00 89.44 170 LYS A CA 1
ATOM 1319 C C . LYS A 1 170 ? -12.791 1.409 29.772 1.00 89.44 170 LYS A C 1
ATOM 1321 O O . LYS A 1 170 ? -12.797 0.711 28.758 1.00 89.44 170 LYS A O 1
ATOM 1326 N N . SER A 1 171 ? -11.764 1.444 30.615 1.00 88.69 171 SER A N 1
ATOM 1327 C CA . SER A 1 171 ? -10.641 0.509 30.489 1.00 88.69 171 SER A CA 1
ATOM 1328 C C . SER A 1 171 ? -11.166 -0.936 30.525 1.00 88.69 171 SER A C 1
ATOM 1330 O O . SER A 1 171 ? -12.007 -1.266 31.363 1.00 88.69 171 SER A O 1
ATOM 1332 N N . GLY A 1 172 ? -10.734 -1.769 29.582 1.00 86.38 172 GLY A N 1
ATOM 1333 C CA . GLY A 1 172 ? -11.247 -3.115 29.326 1.00 86.38 172 GLY A CA 1
ATOM 1334 C C . GLY A 1 172 ? -12.371 -3.198 28.286 1.00 86.38 172 GLY A C 1
ATOM 1335 O O . GLY A 1 172 ? -12.808 -4.302 27.970 1.00 86.38 172 GLY A O 1
ATOM 1336 N N . SER A 1 173 ? -12.870 -2.069 27.764 1.00 89.00 173 SER A N 1
ATOM 1337 C CA . SER A 1 173 ? -13.950 -2.083 26.765 1.00 89.00 173 SER A CA 1
ATOM 1338 C C . SER A 1 173 ? -13.445 -2.564 25.413 1.00 89.00 173 SER A C 1
ATOM 1340 O O . SER A 1 173 ? -12.378 -2.153 24.957 1.00 89.00 173 SER A O 1
ATOM 1342 N N . GLU A 1 174 ? -14.252 -3.376 24.740 1.00 89.88 174 GLU A N 1
ATOM 1343 C CA . GLU A 1 174 ? -13.977 -3.804 23.374 1.00 89.88 174 GLU A CA 1
ATOM 1344 C C . GLU A 1 174 ? -14.529 -2.787 22.375 1.00 89.88 174 GLU A C 1
ATOM 1346 O O . GLU A 1 174 ? -15.715 -2.435 22.397 1.00 89.88 174 GLU A O 1
ATOM 1351 N N . ILE A 1 175 ? -13.657 -2.328 21.482 1.00 92.44 175 ILE A N 1
ATOM 1352 C CA . ILE A 1 175 ? -14.026 -1.524 20.324 1.00 92.44 175 ILE A CA 1
ATOM 1353 C C . ILE A 1 175 ? -13.767 -2.315 19.050 1.00 92.44 175 ILE A C 1
ATOM 1355 O O . ILE A 1 175 ? -12.780 -3.033 18.906 1.00 92.44 175 ILE A O 1
ATOM 1359 N N . MET A 1 176 ? -14.684 -2.159 18.114 1.00 91.69 176 MET A N 1
ATOM 1360 C CA . MET A 1 176 ? -14.665 -2.761 16.797 1.00 91.69 176 MET A CA 1
ATOM 1361 C C . MET A 1 176 ? -14.356 -1.663 15.791 1.00 91.69 176 MET A C 1
ATOM 1363 O O . MET A 1 176 ? -15.161 -0.745 15.596 1.00 91.69 176 MET A O 1
ATOM 1367 N N . VAL A 1 177 ? -13.183 -1.764 15.175 1.00 92.75 177 VAL A N 1
ATOM 1368 C CA . VAL A 1 177 ? -12.683 -0.798 14.200 1.00 92.75 177 VAL A CA 1
ATOM 1369 C C . VAL A 1 177 ? -12.737 -1.424 12.814 1.00 92.75 177 VAL A C 1
ATOM 1371 O O . VAL A 1 177 ? -12.186 -2.500 12.582 1.00 92.75 177 VAL A O 1
ATOM 1374 N N . ALA A 1 178 ? -13.429 -0.760 11.898 1.00 91.69 178 ALA A N 1
ATOM 1375 C CA . ALA A 1 178 ? -13.511 -1.141 10.497 1.00 91.69 178 ALA A CA 1
ATOM 1376 C C . ALA A 1 178 ? -12.910 -0.025 9.646 1.00 91.69 178 ALA A C 1
ATOM 1378 O O . ALA A 1 178 ? -13.263 1.136 9.825 1.00 91.69 178 ALA A O 1
ATOM 1379 N N . ASP A 1 179 ? -12.028 -0.369 8.717 1.00 91.50 179 ASP A N 1
ATOM 1380 C CA . ASP A 1 179 ? -11.359 0.597 7.850 1.00 91.50 179 ASP A CA 1
ATOM 1381 C C . ASP A 1 179 ? -11.184 0.022 6.443 1.00 91.50 179 ASP A C 1
ATOM 1383 O O . ASP A 1 179 ? -11.173 -1.191 6.255 1.00 91.50 179 ASP A O 1
ATOM 1387 N N . GLN A 1 180 ? -11.010 0.886 5.445 1.00 88.12 180 GLN A N 1
ATOM 1388 C CA . GLN A 1 180 ? -10.774 0.455 4.063 1.00 88.12 180 GLN A CA 1
ATOM 1389 C C . GLN A 1 180 ? -9.439 -0.283 3.878 1.00 88.12 180 GLN A C 1
ATOM 1391 O O . GLN A 1 180 ? -9.277 -1.002 2.895 1.00 88.12 180 GLN A O 1
ATOM 1396 N N . THR A 1 181 ? -8.481 -0.105 4.794 1.00 86.88 181 THR A N 1
ATOM 1397 C CA . THR A 1 181 ? -7.175 -0.781 4.741 1.00 86.88 181 THR A CA 1
ATOM 1398 C C . THR A 1 181 ? -7.251 -2.268 5.076 1.00 86.88 181 THR A C 1
ATOM 1400 O O . THR A 1 181 ? -6.382 -3.030 4.652 1.00 86.88 181 THR A O 1
ATOM 1403 N N . THR A 1 182 ? -8.292 -2.707 5.792 1.00 82.38 182 THR A N 1
ATOM 1404 C CA . THR A 1 182 ? -8.449 -4.099 6.228 1.00 82.38 182 THR A CA 1
ATOM 1405 C C . THR A 1 182 ? -9.861 -4.628 5.955 1.00 82.38 182 THR A C 1
ATOM 1407 O O . THR A 1 182 ? -10.829 -4.034 6.424 1.00 82.38 182 THR A O 1
ATOM 1410 N N . PRO A 1 183 ? -10.025 -5.779 5.274 1.00 79.50 183 PRO A N 1
ATOM 1411 C CA . PRO A 1 183 ? -11.350 -6.310 4.933 1.00 79.50 183 PRO A CA 1
ATOM 1412 C C . PRO A 1 183 ? -12.149 -6.804 6.150 1.00 79.50 183 PRO A C 1
ATOM 1414 O O . PRO A 1 183 ? -13.376 -6.858 6.104 1.00 79.50 183 PRO A O 1
ATOM 1417 N N . SER A 1 184 ? -11.468 -7.186 7.232 1.00 85.44 184 SER A N 1
ATOM 1418 C CA . SER A 1 184 ? -12.075 -7.643 8.483 1.00 85.44 184 SER A CA 1
ATOM 1419 C C . SER A 1 184 ? -12.078 -6.546 9.540 1.00 85.44 184 SER A C 1
ATOM 1421 O O . SER A 1 184 ? -11.115 -5.793 9.666 1.00 85.44 184 SER A O 1
ATOM 1423 N N . THR A 1 185 ? -13.122 -6.517 10.366 1.00 88.56 185 THR A N 1
ATOM 1424 C CA . THR A 1 185 ? -13.172 -5.663 11.556 1.00 88.56 185 THR A CA 1
ATOM 1425 C C . THR A 1 185 ? -12.134 -6.117 12.579 1.00 88.56 185 THR A C 1
ATOM 1427 O O . THR A 1 185 ? -12.100 -7.290 12.951 1.00 88.56 185 THR A O 1
ATOM 1430 N N . ILE A 1 186 ? -11.311 -5.185 13.056 1.00 89.19 186 ILE A N 1
ATOM 1431 C CA . ILE A 1 186 ? -10.317 -5.440 14.098 1.00 89.19 186 ILE A CA 1
ATOM 1432 C C . ILE A 1 186 ? -10.950 -5.141 15.455 1.00 89.19 186 ILE A C 1
ATOM 1434 O O . ILE A 1 186 ? -11.541 -4.079 15.660 1.00 89.19 186 ILE A O 1
ATOM 1438 N N . VAL A 1 187 ? -10.813 -6.083 16.387 1.00 89.75 187 VAL A N 1
ATOM 1439 C CA . VAL A 1 187 ? -11.266 -5.915 17.770 1.00 89.75 187 VAL A CA 1
ATOM 1440 C C . VAL A 1 187 ? -10.095 -5.458 18.629 1.00 89.75 187 VAL A C 1
ATOM 1442 O O . VAL A 1 187 ? -9.088 -6.163 18.764 1.00 89.75 187 VAL A O 1
ATOM 1445 N N . PHE A 1 188 ? -10.246 -4.282 19.228 1.00 90.81 188 PHE A N 1
ATOM 1446 C CA . PHE A 1 188 ? -9.304 -3.742 20.194 1.00 90.81 188 PHE A CA 1
ATOM 1447 C C . PHE A 1 188 ? -9.900 -3.766 21.597 1.00 90.81 188 PHE A C 1
ATOM 1449 O O . PHE A 1 188 ? -11.052 -3.393 21.801 1.00 90.81 188 PHE A O 1
ATOM 1456 N N . ASN A 1 189 ? -9.089 -4.150 22.573 1.00 90.56 189 ASN A N 1
ATOM 1457 C CA . ASN A 1 189 ? -9.359 -3.930 23.981 1.00 90.56 189 ASN A CA 1
ATOM 1458 C C . ASN A 1 189 ? -8.725 -2.595 24.389 1.00 90.56 189 ASN A C 1
ATOM 1460 O O . ASN A 1 189 ? -7.506 -2.429 24.299 1.00 90.56 189 ASN A O 1
ATOM 1464 N N . LEU A 1 190 ? -9.551 -1.631 24.787 1.00 91.12 190 LEU A N 1
ATOM 1465 C CA . LEU A 1 190 ? -9.091 -0.325 25.245 1.00 91.12 190 LEU A CA 1
ATOM 1466 C C . LEU A 1 190 ? -8.448 -0.440 26.621 1.00 91.12 190 LEU A C 1
ATOM 1468 O O . LEU A 1 190 ? -9.096 -0.861 27.575 1.00 91.12 190 LEU A O 1
ATOM 1472 N N . LYS A 1 191 ? -7.219 0.046 26.760 1.00 90.44 191 LYS A N 1
ATOM 1473 C CA . LYS A 1 191 ? -6.537 0.147 28.049 1.00 90.44 191 LYS A CA 1
ATOM 1474 C C . LYS A 1 191 ? -6.156 1.593 28.317 1.00 90.44 191 LYS A C 1
ATOM 1476 O O . LYS A 1 191 ? -5.406 2.198 27.557 1.00 90.44 191 LYS A O 1
ATOM 1481 N N . PHE A 1 192 ? -6.677 2.145 29.405 1.00 89.19 192 PHE A N 1
ATOM 1482 C CA . PHE A 1 192 ? -6.316 3.492 29.842 1.00 89.19 192 PHE A CA 1
ATOM 1483 C C . PHE A 1 192 ? -5.026 3.397 30.658 1.00 89.19 192 PHE A C 1
ATOM 1485 O O . PHE A 1 192 ? -4.966 2.608 31.603 1.00 89.19 192 PHE A O 1
ATOM 1492 N N . LYS A 1 193 ? -3.993 4.161 30.293 1.00 82.38 193 LYS A N 1
ATOM 1493 C CA . LYS A 1 193 ? -2.79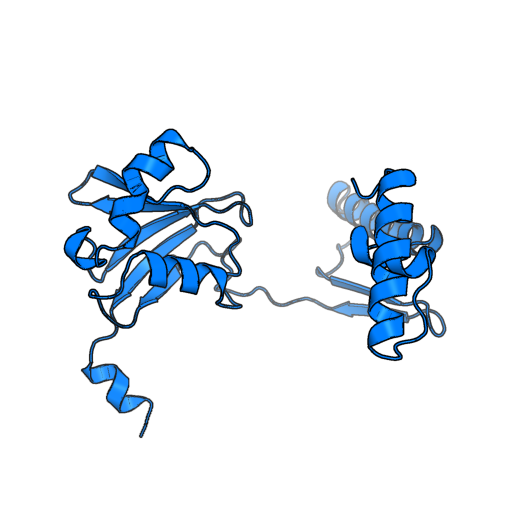0 4.298 31.122 1.00 82.38 193 LYS A CA 1
ATOM 1494 C C . LYS A 1 193 ? -3.177 5.057 32.396 1.00 82.38 193 LYS A C 1
ATOM 1496 O O . LYS A 1 193 ? -3.809 6.105 32.319 1.00 82.38 193 LYS A O 1
ATOM 1501 N N . CYS A 1 194 ? -2.852 4.522 33.572 1.00 58.19 194 CYS A N 1
ATOM 1502 C CA . CYS A 1 194 ? -2.989 5.283 34.816 1.00 58.19 194 CYS A CA 1
ATOM 1503 C C . CYS A 1 194 ? -1.820 6.273 34.928 1.00 58.19 194 CYS A C 1
ATOM 1505 O O . CYS A 1 194 ? -0.693 5.935 34.569 1.00 58.19 194 CYS A O 1
ATOM 1507 N N . GLU A 1 195 ? -2.046 7.465 35.493 1.00 53.78 195 GLU A N 1
ATOM 1508 C CA . GLU A 1 195 ? -0.994 8.475 35.741 1.00 53.78 195 GLU A CA 1
ATOM 1509 C C . GLU A 1 195 ? 0.198 7.948 36.570 1.00 53.78 195 GLU A C 1
ATOM 1511 O O . GLU A 1 195 ? 1.283 8.530 36.542 1.00 53.78 195 GLU A O 1
ATOM 1516 N N . SER A 1 196 ? 0.034 6.830 37.286 1.00 49.56 196 SER A N 1
ATOM 1517 C CA . SER A 1 196 ? 1.113 6.142 38.004 1.00 49.56 196 SER A CA 1
ATOM 1518 C C . SER A 1 196 ? 2.143 5.470 37.089 1.00 49.56 196 SER A C 1
ATOM 1520 O O . SER A 1 196 ? 3.301 5.359 37.483 1.00 49.56 196 SER A O 1
ATOM 1522 N N . ASP A 1 197 ? 1.758 5.065 35.876 1.00 47.94 197 ASP A N 1
ATOM 1523 C CA . ASP A 1 197 ? 2.627 4.316 34.955 1.00 47.94 197 ASP A CA 1
ATOM 1524 C C . ASP A 1 197 ? 3.479 5.246 34.075 1.00 47.94 197 ASP A C 1
ATOM 1526 O O . ASP A 1 197 ? 4.541 4.857 33.594 1.00 47.94 197 ASP A O 1
ATOM 1530 N N . ILE A 1 198 ? 3.054 6.503 33.906 1.00 48.69 198 ILE A N 1
ATOM 1531 C CA . ILE A 1 198 ? 3.781 7.524 33.132 1.00 48.69 198 ILE A CA 1
ATOM 1532 C C . ILE A 1 198 ? 5.091 7.908 33.840 1.00 48.69 198 ILE A C 1
ATOM 1534 O 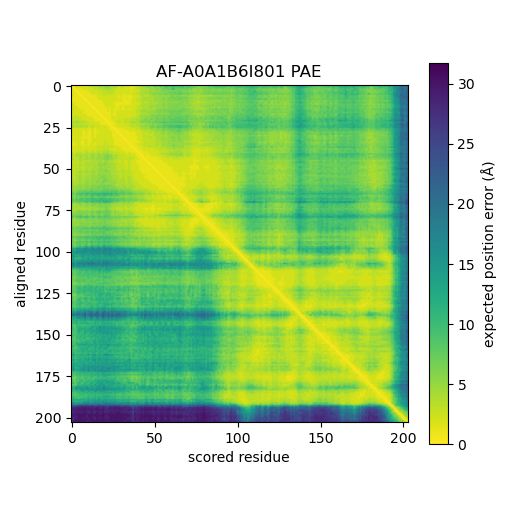O . ILE A 1 198 ? 6.114 8.109 33.194 1.00 48.69 198 ILE A O 1
ATOM 1538 N N . LYS A 1 199 ? 5.101 7.911 35.180 1.00 41.12 199 LYS A N 1
ATOM 1539 C CA . LYS A 1 199 ? 6.277 8.283 35.986 1.00 41.12 199 LYS A CA 1
ATOM 1540 C C . LYS A 1 199 ? 7.377 7.217 36.048 1.00 41.12 199 LYS A C 1
ATOM 1542 O O . LYS A 1 199 ? 8.451 7.518 36.554 1.00 41.12 199 LYS A O 1
ATOM 1547 N N . MET A 1 200 ? 7.134 5.992 35.572 1.00 41.44 200 MET A N 1
ATOM 1548 C CA . MET A 1 200 ? 8.142 4.918 35.579 1.00 41.44 200 MET A CA 1
ATOM 1549 C C . MET A 1 200 ? 8.883 4.743 34.249 1.00 41.44 200 MET A C 1
ATOM 1551 O O . MET A 1 200 ? 9.847 3.990 34.202 1.00 41.44 200 MET A O 1
ATOM 1555 N N . VAL A 1 201 ? 8.464 5.427 33.178 1.00 43.66 201 VAL A N 1
ATOM 1556 C CA . VAL A 1 201 ? 9.148 5.374 31.869 1.00 43.66 201 VAL A CA 1
ATOM 1557 C C . VAL A 1 201 ? 10.188 6.498 31.721 1.00 43.66 201 VAL A C 1
ATOM 1559 O O . VAL A 1 201 ? 11.052 6.427 30.854 1.00 43.66 201 VAL A O 1
ATOM 1562 N N . GLU A 1 202 ? 10.149 7.508 32.594 1.00 40.75 202 GLU A N 1
ATOM 1563 C CA . GLU A 1 202 ? 11.079 8.651 32.602 1.00 40.75 202 GLU A CA 1
ATOM 1564 C C . GLU A 1 202 ? 12.171 8.565 33.694 1.00 40.75 202 GLU A C 1
ATOM 1566 O O . GLU A 1 202 ? 12.837 9.566 33.962 1.00 40.75 202 GLU A O 1
ATOM 1571 N N . ALA A 1 203 ? 12.366 7.398 34.328 1.00 34.41 203 ALA A N 1
ATOM 1572 C CA . ALA A 1 203 ? 13.365 7.176 35.385 1.00 34.41 203 ALA A CA 1
ATOM 1573 C C . ALA A 1 203 ? 14.434 6.148 34.990 1.00 34.41 203 ALA A C 1
ATOM 1575 O O . ALA A 1 203 ? 14.063 5.097 34.421 1.00 34.41 203 ALA A O 1
#

Secondary structure (DSSP, 8-state):
--S-HHHHHHHHHHHHHHHHHTT-----HHHHHHHHHTPPP--HHHHHHHHHHHHHHHHHHHH--SPPP-SEEEEE-SSS-EEEEE-PPP-TT-TTT--SPEEEEES-TTSBHHHHHHHHHH-TTT--SS-EEEEEETTEEEEEE-TTSHHHHHHHGGGGGSBTTTTT--TT-EEEEEETTEEEEEEEEEEEPPHHHHTTS--

pLDDT: mean 90.53, std 11.33, range [34.41, 98.5]